Protein AF-A0A6I0DXP8-F1 (afdb_monomer_lite)

Secondary structure (DSSP, 8-state):
-HHHHHHHHHHHHHHHHHHH---PPP-PBPPTT-HHHHHHHHHHHHTTS----TTS-SPBHHHHHHHHHHHHH-HHHHHHS-HHHHHHHHHHHHHTTTTTTS----SEEEEE-SSEEEEEETEEEEEE-SSEEEEEEEEEEEEEEEETTEEEEEEEEEEEEEEEETTTEEEEEEEEEEEEEESSSTTSTTS--SSPP-EE--

Sequence (202 aa):
MQKARKSFLFWTFNIAITLGVHLTAADLPRHTSYYRLYSLIDELASYGLIDVNSAVKPYGSRWMQQQLHAVATHTEKFQVLPQRLRREVEYQLEEFALEGGRLPESKLVLGKNAHNSIALWPPEYNYRDSVFQASIRPILGMHLTMNDRGSIDQRWFGASLHSYIGKYVALYGSLRDISHTGDGLLSRPGYLNNEPGFEYTQ

Foldseek 3Di:
DVVVVVVVVVVVVVVVVVVPDPQFFDFDFDDCVVVLLVVLQVVCVVLVQDDDDPVDDDDGLLVSLVSLVSSVVPPVSLVVDDPVSNVSSVVSNLVSVVSVVHHHDFPAWPDDDRAWTAGVHQGKIWGDDQFKTKIKHWDWDWDWDDDPQKIKIKIKTWMWMWMGGHRRDIDIDIDIAMEIDMDDPQLDPPDDDPDDDHDRDD

Radius of gyration: 23.33 Å; chains: 1; bounding box: 75×59×56 Å

pLDDT: mean 84.94, std 11.95, range [49.62, 97.12]

Structure (mmCIF, N/CA/C/O backbone):
data_AF-A0A6I0DXP8-F1
#
_entry.id   AF-A0A6I0DXP8-F1
#
loop_
_atom_site.group_PDB
_atom_site.id
_atom_site.type_symbol
_atom_site.label_atom_id
_atom_site.label_alt_id
_atom_site.label_comp_id
_atom_site.label_asym_id
_atom_site.label_entity_id
_atom_site.label_seq_id
_atom_site.pdbx_PDB_ins_code
_atom_site.Cartn_x
_atom_site.Cartn_y
_atom_site.Cartn_z
_atom_site.occupancy
_atom_site.B_iso_or_equiv
_atom_site.auth_seq_id
_atom_site.auth_comp_id
_atom_site.auth_asym_id
_atom_site.auth_atom_id
_atom_site.pdbx_PDB_model_num
ATOM 1 N N . MET A 1 1 ? -47.355 -41.772 6.653 1.00 56.69 1 MET A N 1
ATOM 2 C CA . MET A 1 1 ? -46.284 -41.307 7.575 1.00 56.69 1 MET A CA 1
ATOM 3 C C . MET A 1 1 ? -44.914 -41.074 6.916 1.00 56.69 1 MET A C 1
ATOM 5 O O . MET A 1 1 ? -44.158 -40.246 7.405 1.00 56.69 1 MET A O 1
ATOM 9 N N . GLN A 1 2 ? -44.570 -41.725 5.797 1.00 59.28 2 GLN A N 1
ATOM 10 C CA . GLN A 1 2 ? -43.226 -41.635 5.191 1.00 59.28 2 GLN A CA 1
ATOM 11 C C . GLN A 1 2 ? -42.908 -40.285 4.498 1.00 59.28 2 GLN A C 1
ATOM 13 O O . GLN A 1 2 ? -41.756 -39.859 4.482 1.00 59.28 2 GLN A O 1
ATOM 18 N N . LYS A 1 3 ? -43.922 -39.578 3.972 1.00 57.69 3 LYS A N 1
ATOM 19 C CA . LYS A 1 3 ? -43.776 -38.273 3.286 1.00 57.69 3 LYS A CA 1
ATOM 20 C C . LYS A 1 3 ? -43.408 -37.127 4.245 1.00 57.69 3 LYS A C 1
ATOM 22 O O . LYS A 1 3 ? -42.506 -36.351 3.952 1.00 57.69 3 LYS A O 1
ATOM 27 N N . ALA A 1 4 ? -44.043 -37.081 5.419 1.00 62.31 4 ALA A N 1
ATOM 28 C CA . ALA A 1 4 ? -43.777 -36.069 6.447 1.00 62.31 4 ALA A CA 1
ATOM 29 C C . ALA A 1 4 ? -42.349 -36.171 7.011 1.00 62.31 4 ALA A C 1
ATOM 31 O O . ALA A 1 4 ? -41.692 -35.161 7.233 1.00 62.31 4 ALA A O 1
ATOM 32 N N . ARG A 1 5 ? -41.827 -37.397 7.149 1.00 62.28 5 ARG A N 1
ATOM 33 C CA . ARG A 1 5 ? -40.477 -37.663 7.666 1.00 62.28 5 ARG A CA 1
ATOM 34 C C . ARG A 1 5 ? -39.372 -37.230 6.691 1.00 62.28 5 ARG A C 1
ATOM 36 O O . ARG A 1 5 ? -38.354 -36.715 7.135 1.00 62.28 5 ARG A O 1
ATOM 43 N N . LYS A 1 6 ? -39.592 -37.368 5.374 1.00 63.16 6 LYS A N 1
ATOM 44 C CA . LYS A 1 6 ? -38.674 -36.854 4.335 1.00 63.16 6 LYS A CA 1
ATOM 45 C C . LYS A 1 6 ? -38.681 -35.324 4.262 1.00 63.16 6 LYS A C 1
ATOM 47 O O . LYS A 1 6 ? -37.621 -34.726 4.140 1.00 63.16 6 LYS A O 1
ATOM 52 N N . SER A 1 7 ? -39.857 -34.703 4.391 1.00 67.00 7 SER A N 1
ATOM 53 C CA . SER A 1 7 ? -39.983 -33.241 4.446 1.00 67.00 7 SER A CA 1
ATOM 54 C C . SER A 1 7 ? -39.295 -32.667 5.686 1.00 67.00 7 SER A C 1
ATOM 56 O O . SER A 1 7 ? -38.554 -31.699 5.579 1.00 67.00 7 SER A O 1
ATOM 58 N N . PHE A 1 8 ? -39.482 -33.293 6.851 1.00 75.19 8 PHE A N 1
ATOM 59 C CA . PHE A 1 8 ? -38.820 -32.882 8.088 1.00 75.19 8 PHE A CA 1
ATOM 60 C C . PHE A 1 8 ? -37.294 -32.998 7.983 1.00 75.19 8 PHE A C 1
ATOM 62 O O . PHE A 1 8 ? -36.597 -32.049 8.320 1.00 75.19 8 PHE A O 1
ATOM 69 N N . LEU A 1 9 ? -36.781 -34.102 7.420 1.00 72.19 9 LEU A N 1
ATOM 70 C CA . LEU A 1 9 ? -35.342 -34.296 7.214 1.00 72.19 9 LEU A CA 1
ATOM 71 C C . LEU A 1 9 ? -34.737 -33.236 6.273 1.00 72.19 9 LEU A C 1
ATOM 73 O O . LEU A 1 9 ? -33.638 -32.742 6.516 1.00 72.19 9 LEU A O 1
ATOM 77 N N . PHE A 1 10 ? -35.472 -32.860 5.222 1.00 74.38 10 PHE A N 1
ATOM 78 C CA . PHE A 1 10 ? -35.063 -31.821 4.275 1.00 74.38 10 PHE A CA 1
ATOM 79 C C . PHE A 1 10 ? -35.000 -30.437 4.938 1.00 74.38 10 PHE A C 1
ATOM 81 O O . PHE A 1 10 ? -34.035 -29.701 4.734 1.00 74.38 10 PHE A O 1
ATOM 88 N N . TRP A 1 11 ? -35.978 -30.103 5.785 1.00 75.25 11 TRP A N 1
ATOM 89 C CA . TRP A 1 11 ? -35.969 -28.863 6.566 1.00 75.25 11 TRP A CA 1
ATOM 90 C C . TRP A 1 11 ? -34.849 -28.845 7.610 1.00 75.25 11 TRP A C 1
ATOM 92 O O . TRP A 1 11 ? -34.134 -27.851 7.702 1.00 75.25 11 TRP A O 1
ATOM 102 N N . THR A 1 12 ? -34.613 -29.946 8.333 1.00 73.81 12 THR A N 1
ATOM 103 C CA . THR A 1 12 ? -33.503 -30.024 9.299 1.00 73.81 12 THR A CA 1
ATOM 104 C C . THR A 1 12 ? -32.134 -29.923 8.629 1.00 73.81 12 THR A C 1
ATOM 106 O O . THR A 1 12 ? -31.234 -29.300 9.181 1.00 73.81 12 THR A O 1
ATOM 109 N N . PHE A 1 13 ? -31.978 -30.480 7.424 1.00 72.56 13 PHE A N 1
ATOM 110 C CA . PHE A 1 13 ? -30.733 -30.393 6.661 1.00 72.56 13 PHE A CA 1
ATOM 111 C C . PHE A 1 13 ? -30.456 -28.963 6.171 1.00 72.56 13 PHE A C 1
ATOM 113 O O . PHE A 1 13 ? -29.341 -28.472 6.319 1.00 72.56 13 PHE A O 1
ATOM 120 N N . ASN A 1 14 ? -31.476 -28.255 5.671 1.00 68.19 14 ASN A N 1
ATOM 121 C CA . ASN A 1 14 ? -31.332 -26.852 5.265 1.00 68.19 14 ASN A CA 1
ATOM 122 C C . ASN A 1 14 ? -31.041 -25.929 6.460 1.00 68.19 14 ASN A C 1
ATOM 124 O O . ASN A 1 14 ? -30.163 -25.075 6.369 1.00 68.19 14 ASN A O 1
ATOM 128 N N . ILE A 1 15 ? -31.709 -26.145 7.598 1.00 72.38 15 ILE A N 1
ATOM 129 C CA . ILE A 1 15 ? -31.463 -25.389 8.835 1.00 72.38 15 ILE A CA 1
ATOM 130 C C . ILE A 1 15 ? -30.022 -25.613 9.327 1.00 72.38 15 ILE A C 1
ATOM 132 O O . ILE A 1 15 ? -29.329 -24.643 9.637 1.00 72.38 15 ILE A O 1
ATOM 136 N N . ALA A 1 16 ? -29.528 -26.857 9.312 1.00 67.50 16 ALA A N 1
ATOM 137 C CA . ALA A 1 16 ? -28.151 -27.185 9.693 1.00 67.50 16 ALA A CA 1
ATOM 138 C C . ALA A 1 16 ? -27.096 -26.534 8.779 1.00 67.50 16 ALA A C 1
ATOM 140 O O . ALA A 1 16 ? -26.063 -26.083 9.268 1.00 67.50 16 ALA A O 1
ATOM 141 N N . ILE A 1 17 ? -27.370 -26.419 7.474 1.00 64.94 17 ILE A N 1
ATOM 142 C CA . ILE A 1 17 ? -26.489 -25.706 6.537 1.00 64.94 17 ILE A CA 1
ATOM 143 C C . ILE A 1 17 ? -26.493 -24.200 6.829 1.00 64.94 17 ILE A C 1
ATOM 145 O O . ILE A 1 17 ? -25.431 -23.590 6.869 1.00 64.94 17 ILE A O 1
ATOM 149 N N . THR A 1 18 ? -27.650 -23.589 7.100 1.00 61.12 18 THR A N 1
ATOM 150 C CA . THR A 1 18 ? -27.726 -22.141 7.379 1.00 61.12 18 THR A CA 1
ATOM 151 C C . THR A 1 18 ? -27.124 -21.724 8.724 1.00 61.12 18 THR A C 1
ATOM 153 O O . THR A 1 18 ? -26.618 -20.612 8.837 1.00 61.12 18 THR A O 1
ATOM 156 N N . LEU A 1 19 ? -27.135 -22.602 9.734 1.00 59.12 19 LEU A N 1
ATOM 157 C CA . LEU A 1 19 ? -26.568 -22.324 11.062 1.00 59.12 19 LEU A CA 1
ATOM 158 C C . LEU A 1 19 ? -25.043 -22.515 11.138 1.00 59.12 19 LEU A C 1
ATOM 160 O O . LEU A 1 19 ? -24.428 -22.014 12.073 1.00 59.12 19 LEU A O 1
ATOM 164 N N . GLY A 1 20 ? -24.430 -23.221 10.180 1.00 57.34 20 GLY A N 1
ATOM 165 C CA . GLY A 1 20 ? -22.999 -23.552 10.209 1.00 57.34 20 GLY A CA 1
ATOM 166 C C . GLY A 1 20 ? -22.076 -22.591 9.454 1.00 57.34 20 GLY A C 1
ATOM 167 O O . GLY A 1 20 ? -20.861 -22.652 9.636 1.00 57.34 20 GLY A O 1
ATOM 168 N N . VAL A 1 21 ? -22.606 -21.703 8.605 1.00 59.34 21 VAL A N 1
ATOM 169 C CA . VAL A 1 21 ? -21.770 -20.808 7.789 1.00 59.34 21 VAL A CA 1
ATOM 170 C C . VAL A 1 21 ? -21.534 -19.496 8.529 1.00 59.34 21 VAL A C 1
ATOM 172 O O . VAL A 1 21 ? -22.160 -18.471 8.262 1.00 59.34 21 VAL A O 1
ATOM 175 N N . HIS A 1 22 ? -20.579 -19.508 9.455 1.00 53.19 22 HIS A N 1
ATOM 176 C CA . HIS A 1 22 ? -19.918 -18.271 9.850 1.00 53.19 22 HIS A CA 1
ATOM 177 C C . HIS A 1 22 ? -19.067 -17.808 8.664 1.00 53.19 22 HIS A C 1
ATOM 179 O O . HIS A 1 22 ? -17.951 -18.284 8.470 1.00 53.19 22 HIS A O 1
ATOM 185 N N . LEU A 1 23 ? -19.614 -16.910 7.837 1.00 55.09 23 LEU A N 1
ATOM 186 C CA . LEU A 1 23 ? -18.845 -16.222 6.803 1.00 55.09 23 LEU A CA 1
ATOM 187 C C . LEU A 1 23 ? -17.723 -15.447 7.500 1.00 55.09 23 LEU A C 1
ATOM 189 O O . LEU A 1 23 ? -17.960 -14.415 8.134 1.00 55.09 23 LEU A O 1
ATOM 193 N N . THR A 1 24 ? -16.509 -15.986 7.430 1.00 59.94 24 THR A N 1
ATOM 194 C CA . THR A 1 24 ? -15.312 -15.289 7.883 1.00 59.94 24 THR A CA 1
ATOM 195 C C . THR A 1 24 ? -15.099 -14.065 7.002 1.00 59.94 24 THR A C 1
ATOM 197 O O . THR A 1 24 ? -15.523 -14.016 5.845 1.00 59.94 24 THR A O 1
ATOM 200 N N . ALA A 1 25 ? -14.507 -13.022 7.576 1.00 64.38 25 ALA A N 1
ATOM 201 C CA . ALA A 1 25 ? -14.313 -11.782 6.850 1.00 64.38 25 ALA A CA 1
ATOM 202 C C . ALA A 1 25 ? -13.395 -12.025 5.640 1.00 64.38 25 ALA A C 1
ATOM 204 O O . ALA A 1 25 ? -12.268 -12.487 5.815 1.00 64.38 25 ALA A O 1
ATOM 205 N N . ALA A 1 26 ? -13.856 -11.712 4.427 1.00 72.50 26 ALA A N 1
ATOM 206 C CA . ALA A 1 26 ? -13.057 -11.912 3.220 1.00 72.50 26 ALA A CA 1
ATOM 207 C C . ALA A 1 26 ? -11.897 -10.916 3.202 1.00 72.50 26 ALA A C 1
ATOM 209 O O . ALA A 1 26 ? -12.136 -9.707 3.239 1.00 72.50 26 ALA A O 1
ATOM 210 N N . ASP A 1 27 ? -10.663 -11.412 3.178 1.00 84.88 27 ASP A N 1
ATOM 211 C CA . ASP A 1 27 ? -9.451 -10.596 3.089 1.00 84.88 27 ASP A CA 1
ATOM 212 C C . ASP A 1 27 ? -8.834 -10.702 1.688 1.00 84.88 27 ASP A C 1
ATOM 214 O O . ASP A 1 27 ? -8.935 -11.737 1.029 1.00 84.88 27 ASP A O 1
ATOM 218 N N . LEU A 1 28 ? -8.203 -9.621 1.228 1.00 88.12 28 LEU A N 1
ATOM 219 C CA . LEU A 1 28 ? -7.523 -9.596 -0.064 1.00 88.12 28 LEU A CA 1
ATOM 220 C C . LEU A 1 28 ? -6.091 -10.090 0.115 1.00 88.12 28 LEU A C 1
ATOM 222 O O . LEU A 1 28 ? -5.332 -9.437 0.839 1.00 88.12 28 LEU A O 1
ATOM 226 N N . PRO A 1 29 ? -5.676 -11.183 -0.545 1.00 89.44 29 PRO A N 1
ATOM 227 C CA . PRO A 1 29 ? -4.274 -11.566 -0.552 1.00 89.44 29 PRO A CA 1
ATOM 228 C C . PRO A 1 29 ? -3.458 -10.512 -1.311 1.00 89.44 29 PRO A C 1
ATOM 230 O O . PRO A 1 29 ? -3.828 -10.121 -2.420 1.00 89.44 29 PRO A O 1
ATOM 233 N N . ARG A 1 30 ? -2.325 -10.062 -0.756 1.00 87.69 30 ARG A N 1
ATOM 234 C CA . ARG A 1 30 ? -1.366 -9.261 -1.541 1.00 87.69 30 ARG A CA 1
ATOM 235 C C . ARG A 1 30 ? -0.391 -10.177 -2.248 1.00 87.69 30 ARG A C 1
ATOM 237 O O . ARG A 1 30 ? 0.243 -11.022 -1.624 1.00 87.69 30 ARG A O 1
ATOM 244 N N . HIS A 1 31 ? -0.239 -9.982 -3.550 1.00 83.94 31 HIS A N 1
ATOM 245 C CA . HIS A 1 31 ? 0.653 -10.796 -4.363 1.00 83.94 31 HIS A CA 1
ATOM 246 C C . HIS A 1 31 ? 2.101 -10.775 -3.831 1.00 83.94 31 HIS A C 1
ATOM 248 O O . HIS A 1 31 ? 2.588 -9.751 -3.356 1.00 83.94 31 HIS A O 1
ATOM 254 N N . THR A 1 32 ? 2.819 -11.894 -3.919 1.00 80.75 32 THR A N 1
ATOM 255 C CA . THR A 1 32 ? 4.187 -12.032 -3.378 1.00 80.75 32 THR A CA 1
ATOM 256 C C . THR A 1 32 ? 5.231 -11.192 -4.117 1.00 80.75 32 THR A C 1
ATOM 258 O O . THR A 1 32 ? 6.314 -10.956 -3.590 1.00 80.75 32 THR A O 1
ATOM 261 N N . SER A 1 33 ? 4.894 -10.661 -5.298 1.00 79.88 33 SER A N 1
ATOM 262 C CA . SER A 1 33 ? 5.742 -9.708 -6.031 1.00 79.88 33 SER A CA 1
ATOM 263 C C . SER A 1 33 ? 5.964 -8.388 -5.293 1.00 79.88 33 SER A C 1
ATOM 265 O O . SER A 1 33 ? 6.876 -7.647 -5.651 1.00 79.88 33 SER A O 1
ATOM 267 N N . TYR A 1 34 ? 5.160 -8.072 -4.273 1.00 82.56 34 TYR A N 1
ATOM 268 C CA . TYR A 1 34 ? 5.381 -6.925 -3.390 1.00 82.56 34 TYR A CA 1
ATOM 269 C C . TYR A 1 34 ? 6.511 -7.222 -2.392 1.00 82.56 34 TYR A C 1
ATOM 271 O O . TYR A 1 34 ? 6.323 -7.165 -1.179 1.00 82.56 34 TYR A O 1
ATOM 279 N N . TYR A 1 35 ? 7.698 -7.554 -2.909 1.00 86.88 35 TYR A N 1
ATOM 280 C CA . TYR A 1 35 ? 8.838 -8.043 -2.130 1.00 86.88 35 TYR A CA 1
ATOM 281 C C . TYR A 1 35 ? 9.170 -7.123 -0.953 1.00 86.88 35 TYR A C 1
ATOM 283 O O . TYR A 1 35 ? 9.387 -7.608 0.145 1.00 86.88 35 TYR A O 1
ATOM 291 N N . ARG A 1 36 ? 9.110 -5.800 -1.147 1.00 89.56 36 ARG A N 1
ATOM 292 C CA . ARG A 1 36 ? 9.417 -4.801 -0.114 1.00 89.56 36 ARG A CA 1
ATOM 293 C C . ARG A 1 36 ? 8.505 -4.909 1.112 1.00 89.56 36 ARG A C 1
ATOM 295 O O . ARG A 1 36 ? 8.986 -4.784 2.232 1.00 89.56 36 ARG A O 1
ATOM 302 N N . LEU A 1 37 ? 7.218 -5.190 0.906 1.00 93.06 37 LEU A N 1
ATOM 303 C CA . LEU A 1 37 ? 6.255 -5.395 1.990 1.00 93.06 37 LEU A CA 1
ATOM 304 C C . LEU A 1 37 ? 6.534 -6.704 2.739 1.00 93.06 37 LEU A C 1
ATOM 306 O O . LEU A 1 37 ? 6.538 -6.724 3.966 1.00 93.06 37 LEU A O 1
ATOM 310 N N . TYR A 1 38 ? 6.805 -7.790 2.014 1.00 93.00 38 TYR A N 1
ATOM 311 C CA . TYR A 1 38 ? 7.142 -9.071 2.638 1.00 93.00 38 TYR A CA 1
ATOM 312 C C . TYR A 1 38 ? 8.478 -9.008 3.388 1.00 93.00 38 TYR A C 1
ATOM 314 O O . TYR A 1 38 ? 8.558 -9.496 4.510 1.00 93.00 38 TYR A O 1
ATOM 322 N N . SER A 1 39 ? 9.488 -8.342 2.824 1.00 93.12 39 SER A N 1
ATOM 323 C CA . SER A 1 39 ? 10.762 -8.074 3.493 1.00 93.12 39 SER A CA 1
ATOM 324 C C . SER A 1 39 ? 10.570 -7.239 4.756 1.00 93.12 39 SER A C 1
ATOM 326 O O . SER A 1 39 ? 11.139 -7.589 5.781 1.00 93.12 39 SER A O 1
ATOM 328 N N . LEU A 1 40 ? 9.724 -6.198 4.732 1.00 95.38 40 LEU A N 1
ATOM 329 C CA . LEU A 1 40 ? 9.383 -5.434 5.938 1.00 95.38 40 LEU A CA 1
ATOM 330 C C . LEU A 1 40 ? 8.821 -6.347 7.036 1.00 95.38 40 LEU A C 1
ATOM 332 O O . LEU A 1 40 ? 9.250 -6.255 8.183 1.00 95.38 40 LEU A O 1
ATOM 336 N N . ILE A 1 41 ? 7.863 -7.212 6.698 1.00 94.56 41 ILE A N 1
ATOM 337 C CA . ILE A 1 41 ? 7.248 -8.131 7.665 1.00 94.56 41 ILE A CA 1
ATOM 338 C C . ILE A 1 41 ? 8.290 -9.101 8.231 1.00 94.56 41 ILE A C 1
ATOM 340 O O . ILE A 1 41 ? 8.356 -9.272 9.446 1.00 94.56 41 ILE A O 1
ATOM 344 N N . ASP A 1 42 ? 9.126 -9.690 7.375 1.00 92.94 42 ASP A N 1
ATOM 345 C CA . ASP A 1 42 ? 10.172 -10.632 7.785 1.00 92.94 42 ASP A CA 1
ATOM 346 C C . ASP A 1 42 ? 11.245 -9.934 8.663 1.00 92.94 42 ASP A C 1
ATOM 348 O O . ASP A 1 42 ? 11.724 -10.495 9.655 1.00 92.94 42 ASP A O 1
ATOM 352 N N . GLU A 1 43 ? 11.581 -8.673 8.370 1.00 94.50 43 GLU A N 1
ATOM 353 C CA . GLU A 1 43 ? 12.466 -7.847 9.201 1.00 94.50 43 GLU A CA 1
ATOM 354 C C . GLU A 1 43 ? 11.837 -7.544 10.568 1.00 94.50 43 GLU A C 1
ATOM 356 O O . GLU A 1 43 ? 12.485 -7.723 11.598 1.00 94.50 43 GLU A O 1
ATOM 361 N N . LEU A 1 44 ? 10.566 -7.134 10.613 1.00 94.94 44 LEU A N 1
ATOM 362 C CA . LEU A 1 44 ? 9.845 -6.886 11.867 1.00 94.94 44 LEU A CA 1
ATOM 363 C C . LEU A 1 44 ? 9.690 -8.159 12.711 1.00 94.94 44 LEU A C 1
ATOM 365 O O . LEU A 1 44 ? 9.782 -8.093 13.940 1.00 94.94 44 LEU A O 1
ATOM 369 N N . ALA A 1 45 ? 9.515 -9.315 12.069 1.00 93.69 45 ALA A N 1
ATOM 370 C CA . ALA A 1 45 ? 9.516 -10.610 12.740 1.00 93.69 45 ALA A CA 1
ATOM 371 C C . ALA A 1 45 ? 10.889 -10.941 13.341 1.00 93.69 45 ALA A C 1
ATOM 373 O O . ALA A 1 45 ? 10.970 -11.407 14.476 1.00 93.69 45 ALA A O 1
ATOM 374 N N . SER A 1 46 ? 11.978 -10.599 12.645 1.00 92.62 46 SER A N 1
ATOM 375 C CA . SER A 1 46 ? 13.348 -10.744 13.166 1.00 92.62 46 SER A CA 1
ATOM 376 C C . SER A 1 46 ? 13.605 -9.879 14.409 1.00 92.62 46 SER A C 1
ATOM 378 O O . SER A 1 46 ? 14.361 -10.277 15.292 1.00 92.62 46 SER A O 1
ATOM 380 N N . TYR A 1 47 ? 12.939 -8.724 14.525 1.00 90.94 47 TYR A N 1
ATOM 381 C CA . TYR A 1 47 ? 12.938 -7.893 15.740 1.00 90.94 47 TYR A CA 1
ATOM 382 C C . TYR A 1 47 ? 11.992 -8.402 16.847 1.00 90.94 47 TYR A C 1
ATOM 384 O O . TYR A 1 47 ? 11.908 -7.787 17.912 1.00 90.94 47 TYR A O 1
ATOM 392 N N . GLY A 1 48 ? 11.261 -9.499 16.619 1.00 90.69 48 GLY A N 1
ATOM 393 C CA . GLY A 1 48 ? 10.278 -10.041 17.560 1.00 90.69 48 GLY A CA 1
ATOM 394 C C . GLY A 1 48 ? 9.059 -9.135 17.756 1.00 90.69 48 GLY A C 1
ATOM 395 O O . GLY A 1 48 ? 8.463 -9.129 18.834 1.00 90.69 48 GLY A O 1
ATOM 396 N N . LEU A 1 49 ? 8.726 -8.315 16.752 1.00 92.19 49 LEU A N 1
ATOM 397 C CA . LEU A 1 49 ? 7.581 -7.398 16.787 1.00 92.19 49 LEU A CA 1
ATOM 398 C C . LEU A 1 49 ? 6.326 -7.976 16.138 1.00 92.19 49 LEU A C 1
ATOM 400 O O . LEU A 1 49 ? 5.225 -7.534 16.455 1.00 92.19 49 LEU A O 1
ATOM 404 N N . ILE A 1 50 ? 6.496 -8.943 15.242 1.00 92.00 50 ILE A N 1
ATOM 405 C CA . ILE A 1 50 ? 5.414 -9.650 14.564 1.00 92.00 50 ILE A CA 1
ATOM 406 C C . ILE A 1 50 ? 5.723 -11.143 14.643 1.00 92.00 50 ILE A C 1
ATOM 408 O O . ILE A 1 50 ? 6.853 -11.552 14.391 1.00 92.00 50 ILE A O 1
ATOM 412 N N . ASP A 1 51 ? 4.721 -11.951 14.972 1.00 89.75 51 ASP A N 1
ATOM 413 C CA . ASP A 1 51 ? 4.800 -13.405 14.844 1.00 89.75 51 ASP A CA 1
ATOM 414 C C . ASP A 1 51 ? 4.130 -13.832 13.533 1.00 89.75 51 ASP A C 1
ATOM 416 O O . ASP A 1 51 ? 2.963 -13.511 13.286 1.00 89.75 51 ASP A O 1
ATOM 420 N N . VAL A 1 52 ? 4.885 -14.500 12.658 1.00 88.69 52 VAL A N 1
ATOM 421 C CA . VAL A 1 52 ? 4.431 -14.858 11.309 1.00 88.69 52 VAL A CA 1
ATOM 422 C C . VAL A 1 52 ? 4.786 -16.292 10.962 1.00 88.69 52 VAL A C 1
ATOM 424 O O . VAL A 1 52 ? 5.913 -16.746 11.152 1.00 88.69 52 VAL A O 1
ATOM 427 N N . ASN A 1 53 ? 3.835 -16.994 10.347 1.00 86.44 53 ASN A N 1
ATOM 428 C CA . ASN A 1 53 ? 4.120 -18.260 9.689 1.00 86.44 53 ASN A CA 1
ATOM 429 C C . ASN A 1 53 ? 4.641 -17.993 8.270 1.00 86.44 53 ASN A C 1
ATOM 431 O O . ASN A 1 53 ? 3.865 -17.851 7.325 1.00 86.44 53 ASN A O 1
ATOM 435 N N . SER A 1 54 ? 5.964 -17.954 8.119 1.00 81.38 54 SER A N 1
ATOM 436 C CA . SER A 1 54 ? 6.626 -17.681 6.837 1.00 81.38 54 SER A CA 1
ATOM 437 C C . SER A 1 54 ? 6.421 -18.764 5.771 1.00 81.38 54 SER A C 1
ATOM 439 O O . SER A 1 54 ? 6.667 -18.495 4.592 1.00 81.38 54 SER A O 1
ATOM 441 N N . ALA A 1 55 ? 5.937 -19.956 6.146 1.00 84.44 55 ALA A N 1
ATOM 442 C CA . ALA A 1 55 ? 5.673 -21.055 5.219 1.00 84.44 55 ALA A CA 1
ATOM 443 C C . ALA A 1 55 ? 4.377 -20.871 4.408 1.00 84.44 55 ALA A C 1
ATOM 445 O O . ALA A 1 55 ? 4.199 -21.542 3.392 1.00 84.44 55 ALA A O 1
ATOM 446 N N . VAL A 1 56 ? 3.474 -19.974 4.828 1.00 82.81 56 VAL A N 1
ATOM 447 C CA . VAL A 1 56 ? 2.170 -19.767 4.180 1.00 82.81 56 VAL A CA 1
ATOM 448 C C . VAL A 1 56 ? 2.053 -18.327 3.681 1.00 82.81 56 VAL A C 1
ATOM 450 O O . VAL A 1 56 ? 1.775 -17.409 4.445 1.00 82.81 56 VAL A O 1
ATOM 453 N N . LYS A 1 57 ? 2.250 -18.135 2.373 1.00 87.81 57 LYS A N 1
ATOM 454 C CA . LYS A 1 57 ? 2.096 -16.860 1.648 1.00 87.81 57 LYS A CA 1
ATOM 455 C C . LYS A 1 57 ? 1.156 -17.089 0.449 1.00 87.81 57 LYS A C 1
ATOM 457 O O . LYS A 1 57 ? 1.137 -18.206 -0.072 1.00 87.81 57 LYS A O 1
ATOM 462 N N . PRO A 1 58 ? 0.407 -16.081 -0.040 1.00 91.25 58 PRO A N 1
ATOM 463 C CA . PRO A 1 58 ? 0.399 -14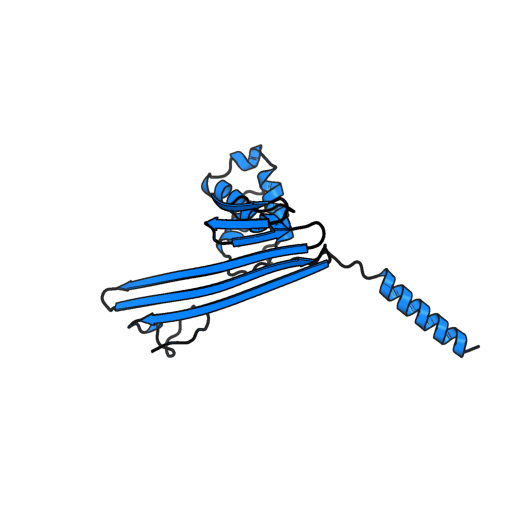.668 0.355 1.00 91.25 58 PRO A CA 1
ATOM 464 C C . PRO A 1 58 ? -0.365 -14.364 1.652 1.00 91.25 58 PRO A C 1
ATOM 466 O O . PRO A 1 58 ? -1.296 -15.078 2.017 1.00 91.25 58 PRO A O 1
ATOM 469 N N . TYR A 1 59 ? -0.009 -13.258 2.311 1.00 91.12 59 TYR A N 1
ATOM 470 C CA . TYR A 1 59 ? -0.730 -12.755 3.484 1.00 91.12 59 TYR A CA 1
ATOM 471 C C . TYR A 1 59 ? -1.926 -11.874 3.089 1.00 91.12 59 TYR A C 1
ATOM 473 O O . TYR A 1 59 ? -1.920 -11.206 2.048 1.00 91.12 59 TYR A O 1
ATOM 481 N N . GLY A 1 60 ? -2.948 -11.855 3.948 1.00 91.25 60 GLY A N 1
ATOM 482 C CA . GLY A 1 60 ? -4.129 -11.005 3.798 1.00 91.25 60 GLY A CA 1
ATOM 483 C C . GLY A 1 60 ? -3.856 -9.541 4.158 1.00 91.25 60 GLY A C 1
ATOM 484 O O . GLY A 1 60 ? -3.118 -9.248 5.100 1.00 91.25 60 GLY A O 1
ATOM 485 N N . SER A 1 61 ? -4.428 -8.613 3.390 1.00 91.88 61 SER A N 1
ATOM 486 C CA . SER A 1 61 ? -4.200 -7.165 3.517 1.00 91.88 61 SER A CA 1
ATOM 487 C C . SER A 1 61 ? -4.628 -6.621 4.874 1.00 91.88 61 SER A C 1
ATOM 489 O O . SER A 1 61 ? -3.871 -5.881 5.497 1.00 91.88 61 SER A O 1
ATOM 491 N N . ARG A 1 62 ? -5.805 -7.021 5.372 1.00 91.94 62 ARG A N 1
ATOM 492 C CA . ARG A 1 62 ? -6.263 -6.606 6.704 1.00 91.94 62 ARG A CA 1
ATOM 493 C C . ARG A 1 62 ? -5.395 -7.199 7.797 1.00 91.94 62 ARG A C 1
ATOM 495 O O . ARG A 1 62 ? -5.083 -6.500 8.753 1.00 91.94 62 ARG A O 1
ATOM 502 N N . TRP A 1 63 ? -4.984 -8.458 7.658 1.00 92.38 63 TRP A N 1
ATOM 503 C CA . TRP A 1 63 ? -4.058 -9.052 8.619 1.00 92.38 63 TRP A CA 1
ATOM 504 C C . TRP A 1 63 ? -2.736 -8.268 8.669 1.00 92.38 63 TRP A C 1
ATOM 506 O O . TRP A 1 63 ? -2.295 -7.894 9.752 1.00 92.38 63 TRP A O 1
ATOM 516 N N . MET A 1 64 ? -2.147 -7.928 7.515 1.00 94.06 64 MET A N 1
ATOM 517 C CA . MET A 1 64 ? -0.920 -7.121 7.464 1.00 94.06 64 MET A CA 1
ATOM 518 C C . MET A 1 64 ? -1.125 -5.736 8.077 1.00 94.06 64 MET A C 1
ATOM 520 O O . MET A 1 64 ? -0.307 -5.301 8.884 1.00 94.06 64 MET A O 1
ATOM 524 N N . GLN A 1 65 ? -2.237 -5.072 7.758 1.00 95.06 65 GLN A N 1
ATOM 525 C CA . GLN A 1 65 ? -2.601 -3.786 8.348 1.00 95.06 65 GLN A CA 1
ATOM 526 C C . GLN A 1 65 ? -2.665 -3.868 9.878 1.00 95.06 65 GLN A C 1
ATOM 528 O O . GLN A 1 65 ? -2.098 -3.015 10.560 1.00 95.06 65 GLN A O 1
ATOM 533 N N . GLN A 1 66 ? -3.301 -4.909 10.419 1.00 94.56 66 GLN A N 1
ATOM 534 C CA . GLN A 1 66 ? -3.426 -5.120 11.860 1.00 94.56 66 GLN A CA 1
ATOM 535 C C . GLN A 1 66 ? -2.066 -5.335 12.523 1.00 94.56 66 GLN A C 1
ATOM 537 O O . GLN A 1 66 ? -1.799 -4.727 13.559 1.00 94.56 66 GLN A O 1
ATOM 542 N N . GLN A 1 67 ? -1.193 -6.149 11.921 1.00 94.81 67 GLN A N 1
ATOM 543 C CA . GLN A 1 67 ? 0.158 -6.372 12.440 1.00 94.81 67 GLN A CA 1
ATOM 544 C C . GLN A 1 67 ? 0.977 -5.077 12.438 1.00 94.81 67 GLN A C 1
ATOM 546 O O . GLN A 1 67 ? 1.544 -4.700 13.461 1.00 94.81 67 GLN A O 1
ATOM 551 N N . LEU A 1 68 ? 0.989 -4.343 11.323 1.00 95.88 68 LEU A N 1
ATOM 552 C CA . LEU A 1 68 ? 1.718 -3.077 11.214 1.00 95.88 68 LEU A CA 1
ATOM 553 C C . LEU A 1 68 ? 1.184 -2.022 12.190 1.00 95.88 68 LEU A C 1
ATOM 555 O O . LEU A 1 68 ? 1.963 -1.299 12.811 1.00 95.88 68 LEU A O 1
ATOM 559 N N . HIS A 1 69 ? -0.136 -1.963 12.376 1.00 95.69 69 HIS A N 1
ATOM 560 C CA . HIS A 1 69 ? -0.759 -1.052 13.329 1.00 95.69 69 HIS A CA 1
ATOM 561 C C . HIS A 1 69 ? -0.391 -1.423 14.770 1.00 95.69 69 HIS A C 1
ATOM 563 O O . HIS A 1 69 ? -0.063 -0.545 15.571 1.00 95.69 69 HIS A O 1
ATOM 569 N N . ALA A 1 70 ? -0.398 -2.718 15.104 1.00 94.69 70 ALA A N 1
ATOM 570 C CA . ALA A 1 70 ? 0.034 -3.199 16.411 1.00 94.69 70 ALA A CA 1
ATOM 571 C C . ALA A 1 70 ? 1.489 -2.798 16.689 1.00 94.69 70 ALA A C 1
ATOM 573 O O . ALA A 1 70 ? 1.770 -2.261 17.760 1.00 94.69 70 ALA A O 1
ATOM 574 N N . VAL A 1 71 ? 2.390 -2.962 15.715 1.00 94.69 71 VAL A N 1
ATOM 575 C CA . VAL A 1 71 ? 3.789 -2.523 15.823 1.00 94.69 71 VAL A CA 1
ATOM 576 C C . VAL A 1 71 ? 3.897 -1.017 16.057 1.00 94.69 71 VAL A C 1
ATOM 578 O O . VAL A 1 71 ? 4.582 -0.600 16.989 1.00 94.69 71 VAL A O 1
ATOM 581 N N . ALA A 1 72 ? 3.201 -0.200 15.263 1.00 93.81 72 ALA A N 1
ATOM 582 C CA . ALA A 1 72 ? 3.240 1.257 15.395 1.00 93.81 72 ALA A CA 1
ATOM 583 C C . ALA A 1 72 ? 2.677 1.756 16.740 1.00 93.81 72 ALA A C 1
ATOM 585 O O . ALA A 1 72 ? 3.128 2.776 17.258 1.00 93.81 72 ALA A O 1
ATOM 586 N N . THR A 1 73 ? 1.731 1.021 17.334 1.00 93.06 73 THR A N 1
ATOM 587 C CA . THR A 1 73 ? 1.142 1.349 18.645 1.00 93.06 73 THR A CA 1
ATOM 588 C C . THR A 1 73 ? 2.091 1.025 19.811 1.00 93.06 73 THR A C 1
ATOM 590 O O . THR A 1 73 ? 1.992 1.630 20.877 1.00 93.06 73 THR A O 1
ATOM 593 N N . HIS A 1 74 ? 3.044 0.102 19.631 1.00 90.12 74 HIS A N 1
ATOM 594 C CA . HIS A 1 74 ? 4.062 -0.221 20.638 1.00 90.12 74 HIS A CA 1
ATOM 595 C C . HIS A 1 74 ? 5.189 0.824 20.642 1.00 90.12 74 HIS A C 1
ATOM 597 O O . HIS A 1 74 ? 6.311 0.553 20.213 1.00 90.12 74 HIS A O 1
ATOM 603 N N . THR A 1 75 ? 4.890 2.019 21.157 1.00 79.94 75 THR A N 1
ATOM 604 C CA . THR A 1 75 ? 5.740 3.218 21.087 1.00 79.94 75 THR A CA 1
ATOM 605 C C . THR A 1 75 ? 7.198 2.980 21.487 1.00 79.94 75 THR A C 1
ATOM 607 O O . THR A 1 75 ? 8.099 3.408 20.769 1.00 79.94 75 THR A O 1
ATOM 610 N N . GLU A 1 76 ? 7.455 2.269 22.588 1.00 87.12 76 GLU A N 1
ATOM 611 C CA . GLU A 1 76 ? 8.820 2.035 23.083 1.00 87.12 76 GLU A CA 1
ATOM 612 C C . GLU A 1 76 ? 9.665 1.231 22.092 1.00 87.12 76 GLU A C 1
ATOM 614 O O . GLU A 1 76 ? 10.748 1.658 21.694 1.00 87.12 76 GLU A O 1
ATOM 619 N N . LYS A 1 77 ? 9.152 0.084 21.633 1.00 84.00 77 LYS A N 1
ATOM 620 C CA . LYS A 1 77 ? 9.879 -0.762 20.682 1.00 84.00 77 LYS A CA 1
ATOM 621 C C . LYS A 1 77 ? 9.919 -0.145 19.287 1.00 84.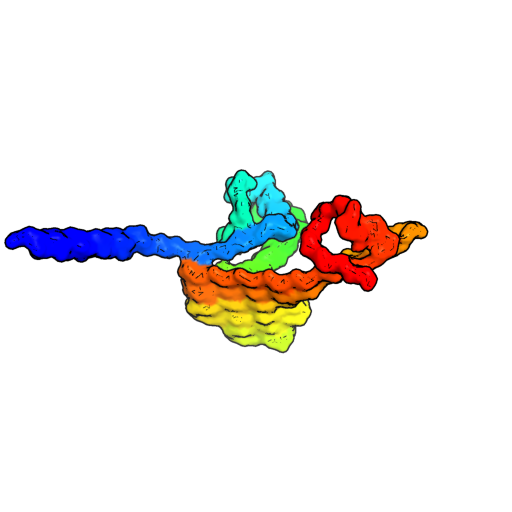00 77 LYS A C 1
ATOM 623 O O . LYS A 1 77 ? 10.924 -0.279 18.594 1.00 84.00 77 LYS A O 1
ATOM 628 N N . PHE A 1 78 ? 8.860 0.559 18.887 1.00 90.38 78 PHE A N 1
ATOM 629 C CA . PHE A 1 78 ? 8.795 1.230 17.596 1.00 90.38 78 PHE A CA 1
ATOM 630 C C . PHE A 1 78 ? 9.853 2.330 17.481 1.00 90.38 78 PHE A C 1
ATOM 632 O O . PHE A 1 78 ? 10.537 2.407 16.466 1.00 90.38 78 PHE A O 1
ATOM 639 N N . GLN A 1 79 ? 10.057 3.141 18.525 1.00 89.12 79 GLN A N 1
ATOM 640 C CA . GLN A 1 79 ? 11.053 4.221 18.515 1.00 89.12 79 GLN A CA 1
ATOM 641 C C . GLN A 1 79 ? 12.500 3.725 18.390 1.00 89.12 79 GLN A C 1
ATOM 643 O O . GLN A 1 79 ? 13.326 4.424 17.801 1.00 89.12 79 GLN A O 1
ATOM 648 N N . VAL A 1 80 ? 12.792 2.521 18.894 1.00 90.62 80 VAL A N 1
ATOM 649 C CA . VAL A 1 80 ? 14.116 1.881 18.799 1.00 90.62 80 VAL A CA 1
ATOM 650 C C . VAL A 1 80 ? 14.408 1.372 17.381 1.00 90.62 80 VAL A C 1
ATOM 652 O O . VAL A 1 80 ? 15.570 1.177 17.021 1.00 90.62 80 VAL A O 1
ATOM 655 N N . LEU A 1 81 ? 13.384 1.196 16.536 1.00 93.44 81 LEU A N 1
ATOM 656 C CA . LEU A 1 81 ? 13.584 0.733 15.168 1.00 93.44 81 LEU A CA 1
ATOM 657 C C . LEU A 1 81 ? 14.386 1.739 14.325 1.00 93.44 81 LEU A C 1
ATOM 659 O O . LEU A 1 81 ? 14.193 2.963 14.436 1.00 93.44 81 LEU A O 1
ATOM 663 N N . PRO A 1 82 ? 15.219 1.238 13.390 1.00 95.19 82 PRO A N 1
ATOM 664 C CA . PRO A 1 82 ? 15.893 2.079 12.414 1.00 95.19 82 PRO A CA 1
ATOM 665 C C . PRO A 1 82 ? 14.903 3.006 11.708 1.00 95.19 82 PRO A C 1
ATOM 667 O O . PRO A 1 82 ? 13.807 2.594 11.328 1.00 95.19 82 PRO A O 1
ATOM 670 N N . GLN A 1 83 ? 15.305 4.256 11.468 1.00 94.31 83 GLN A N 1
ATOM 671 C CA . GLN A 1 83 ? 14.432 5.255 10.842 1.00 94.31 83 GLN A CA 1
ATOM 672 C C . GLN A 1 83 ? 13.871 4.787 9.488 1.00 94.31 83 GLN A C 1
ATOM 674 O O . GLN A 1 83 ? 12.720 5.081 9.174 1.00 94.31 83 GLN A O 1
ATOM 679 N N . ARG A 1 84 ? 14.658 4.027 8.709 1.00 95.12 84 ARG A N 1
ATOM 680 C CA . ARG A 1 84 ? 14.201 3.378 7.469 1.00 95.12 84 ARG A CA 1
ATOM 681 C C . ARG A 1 84 ? 12.954 2.529 7.714 1.00 95.12 84 ARG A C 1
ATOM 683 O O . ARG A 1 84 ? 11.974 2.682 6.999 1.00 95.12 84 ARG A O 1
ATOM 690 N N . LEU A 1 85 ? 13.009 1.652 8.715 1.00 95.69 85 LEU A N 1
ATOM 691 C CA . LEU A 1 85 ? 11.959 0.680 8.993 1.00 95.69 85 LEU A CA 1
ATOM 692 C C . LEU A 1 85 ? 10.694 1.372 9.498 1.00 95.69 85 LEU A C 1
ATOM 694 O O . LEU A 1 85 ? 9.608 1.062 9.029 1.00 95.69 85 LEU A O 1
ATOM 698 N N . ARG A 1 86 ? 10.839 2.377 10.372 1.00 95.50 86 ARG A N 1
ATOM 699 C CA . ARG A 1 86 ? 9.707 3.199 10.827 1.00 95.50 86 ARG A CA 1
ATOM 700 C C . ARG A 1 86 ? 8.982 3.884 9.673 1.00 95.50 86 ARG A C 1
ATOM 702 O O . ARG A 1 86 ? 7.770 3.750 9.561 1.00 95.50 86 ARG A O 1
ATOM 709 N N . ARG A 1 87 ? 9.729 4.542 8.779 1.00 95.06 87 ARG A N 1
ATOM 710 C CA . ARG A 1 87 ? 9.158 5.184 7.583 1.00 95.06 87 ARG A CA 1
ATOM 711 C C . ARG A 1 87 ? 8.469 4.179 6.666 1.00 95.06 87 ARG A C 1
ATOM 713 O O . ARG A 1 87 ? 7.477 4.519 6.035 1.00 95.06 87 ARG A O 1
ATOM 720 N N . GLU A 1 88 ? 9.000 2.962 6.572 1.00 95.75 88 GLU A N 1
ATOM 721 C CA . GLU A 1 88 ? 8.380 1.899 5.786 1.00 95.75 88 GLU A CA 1
ATOM 722 C C . GLU A 1 88 ? 7.059 1.437 6.413 1.00 95.75 88 GLU A C 1
ATOM 724 O O . GLU A 1 88 ? 6.069 1.322 5.701 1.00 95.75 88 GLU A O 1
ATOM 729 N N . VAL A 1 89 ? 7.008 1.241 7.737 1.00 96.19 89 VAL A N 1
ATOM 730 C CA . VAL A 1 89 ? 5.762 0.920 8.458 1.00 96.19 89 VAL A CA 1
ATOM 731 C C . VAL A 1 89 ? 4.723 2.019 8.260 1.00 96.19 89 VAL A C 1
ATOM 733 O O . VAL A 1 89 ? 3.586 1.721 7.908 1.00 96.19 89 VAL A O 1
ATOM 736 N N . GLU A 1 90 ? 5.113 3.281 8.438 1.00 94.50 90 GLU A N 1
ATOM 737 C CA . GLU A 1 90 ? 4.238 4.440 8.220 1.00 94.50 90 GLU A CA 1
ATOM 738 C C . GLU A 1 90 ? 3.708 4.472 6.781 1.00 94.50 90 GLU A C 1
ATOM 740 O O . GLU A 1 90 ? 2.506 4.597 6.566 1.00 94.50 90 GLU A O 1
ATOM 745 N N . TYR A 1 91 ? 4.586 4.277 5.793 1.00 94.00 91 TYR A N 1
ATOM 746 C CA . TYR A 1 91 ? 4.200 4.223 4.386 1.00 94.00 91 TYR A CA 1
ATOM 747 C C . TYR A 1 91 ? 3.201 3.092 4.098 1.00 94.00 91 TYR A C 1
ATOM 749 O O . TYR A 1 91 ? 2.184 3.325 3.448 1.00 94.00 91 TYR A O 1
ATOM 757 N N . GLN A 1 92 ? 3.446 1.884 4.613 1.00 95.00 92 GLN A N 1
ATOM 758 C CA . GLN A 1 92 ? 2.534 0.754 4.419 1.00 95.00 92 GLN A CA 1
ATOM 759 C C . GLN A 1 92 ? 1.203 0.946 5.167 1.00 95.00 92 GLN A C 1
ATOM 761 O O . GLN A 1 92 ? 0.162 0.507 4.691 1.00 95.00 92 GLN A O 1
ATOM 766 N N . LEU A 1 93 ? 1.188 1.635 6.311 1.00 95.31 93 LEU A N 1
ATOM 767 C CA . LEU A 1 93 ? -0.057 1.970 7.010 1.00 95.31 93 LEU A CA 1
ATOM 768 C C . LEU A 1 93 ? -0.923 2.972 6.243 1.00 95.31 93 LEU A C 1
ATOM 770 O O . LEU A 1 93 ? -2.146 2.930 6.391 1.00 95.31 93 LEU A O 1
ATOM 774 N N . GLU A 1 94 ? -0.321 3.861 5.451 1.00 93.75 94 GLU A N 1
ATOM 775 C CA . GLU A 1 94 ? -1.058 4.699 4.498 1.00 93.75 94 GLU A CA 1
ATOM 776 C C . GLU A 1 94 ? -1.572 3.882 3.308 1.00 93.75 94 GLU A C 1
ATOM 778 O O . GLU A 1 94 ? -2.735 4.012 2.937 1.00 93.75 94 GLU A O 1
ATOM 783 N N . GLU A 1 95 ? -0.756 2.972 2.770 1.00 91.94 95 GLU A N 1
ATOM 784 C CA . GLU A 1 95 ? -1.149 2.052 1.690 1.00 91.94 95 GLU A CA 1
ATOM 785 C C . GLU A 1 95 ? -2.366 1.184 2.070 1.00 91.94 95 GLU A C 1
ATOM 787 O O . GLU A 1 95 ? -3.207 0.890 1.219 1.00 91.94 95 GLU A O 1
ATOM 792 N N . PHE A 1 96 ? -2.459 0.802 3.351 1.00 93.88 96 PHE A N 1
ATOM 793 C CA . PHE A 1 96 ? -3.547 0.018 3.948 1.00 93.88 96 PHE A CA 1
ATOM 794 C C . PHE A 1 96 ? -4.577 0.857 4.721 1.00 93.88 96 PHE A C 1
ATOM 796 O O . PHE A 1 96 ? -5.274 0.353 5.610 1.00 93.88 96 PHE A O 1
ATOM 803 N N . ALA A 1 97 ? -4.665 2.159 4.445 1.00 94.38 97 ALA A N 1
ATOM 804 C CA . ALA A 1 97 ? -5.562 3.055 5.169 1.00 94.38 97 ALA A CA 1
ATOM 805 C C . ALA A 1 97 ? -7.024 2.569 5.142 1.00 94.38 97 ALA A C 1
ATOM 807 O O . ALA A 1 97 ? -7.696 2.584 6.179 1.00 94.38 97 ALA A O 1
ATOM 808 N N . LEU A 1 98 ? -7.497 2.077 3.990 1.00 93.44 98 LEU A N 1
ATOM 809 C CA . LEU A 1 98 ? -8.863 1.569 3.835 1.00 93.44 98 LEU A CA 1
ATOM 810 C C . LEU A 1 98 ? -9.104 0.321 4.691 1.00 93.44 98 LEU A C 1
ATOM 812 O O . LEU A 1 98 ? -10.089 0.250 5.422 1.00 93.44 98 LEU A O 1
ATOM 816 N N . GLU A 1 99 ? -8.176 -0.633 4.692 1.00 92.50 99 GLU A N 1
ATOM 817 C CA . GLU A 1 99 ? -8.231 -1.821 5.545 1.00 92.50 99 GLU A CA 1
ATOM 818 C C . GLU A 1 99 ? -8.281 -1.455 7.037 1.00 92.50 99 GLU A C 1
ATOM 820 O O . GLU A 1 99 ? -8.983 -2.116 7.806 1.00 92.50 99 GLU A O 1
ATOM 825 N N . GLY A 1 100 ? -7.604 -0.369 7.425 1.00 91.25 100 GLY A N 1
ATOM 826 C CA . GLY A 1 100 ? -7.655 0.221 8.764 1.00 91.25 100 GLY A CA 1
ATOM 827 C C . GLY A 1 100 ? -8.897 1.073 9.046 1.00 91.25 100 GLY A C 1
ATOM 828 O O . GLY A 1 100 ? -9.022 1.633 10.134 1.00 91.25 100 GLY A O 1
ATOM 829 N N . GLY A 1 101 ? -9.821 1.200 8.091 1.00 91.88 101 GLY A N 1
ATOM 830 C CA . GLY A 1 101 ? -11.032 1.993 8.247 1.00 91.88 101 GLY A CA 1
ATOM 831 C C . GLY A 1 101 ? -10.747 3.490 8.327 1.00 91.88 101 GLY A C 1
ATOM 832 O O . GLY A 1 101 ? -11.320 4.185 9.171 1.00 91.88 101 GLY A O 1
ATOM 833 N N . ARG A 1 102 ? -9.893 4.012 7.443 1.00 93.75 102 ARG A N 1
ATOM 834 C CA . ARG A 1 102 ? -9.649 5.450 7.243 1.00 93.75 102 ARG A CA 1
ATOM 835 C C . ARG A 1 102 ? -9.337 5.756 5.777 1.00 93.75 102 ARG A C 1
ATOM 837 O O . ARG A 1 102 ? -9.020 4.863 5.005 1.00 93.75 102 ARG A O 1
ATOM 844 N N . LEU A 1 103 ? -9.472 7.018 5.378 1.00 94.69 103 LEU A N 1
ATOM 845 C CA . LEU A 1 103 ? -8.924 7.465 4.094 1.00 94.69 103 LEU A CA 1
ATOM 846 C C . LEU A 1 103 ? -7.411 7.709 4.259 1.00 94.69 103 LEU A C 1
ATOM 848 O O . LEU A 1 103 ? -6.996 8.099 5.357 1.00 94.69 103 LEU A O 1
ATOM 852 N N . PRO A 1 104 ? -6.595 7.475 3.217 1.00 93.62 104 PRO A N 1
ATOM 853 C CA . PRO A 1 104 ? -5.156 7.713 3.283 1.00 93.62 104 PRO A CA 1
ATOM 854 C C . PRO A 1 104 ? -4.824 9.204 3.396 1.00 93.62 104 PRO A C 1
ATOM 856 O O . PRO A 1 104 ? -5.551 10.070 2.893 1.00 93.62 104 PRO A O 1
ATOM 859 N N . GLU A 1 105 ? -3.706 9.489 4.059 1.00 91.94 105 GLU A N 1
ATOM 860 C CA . GLU A 1 105 ? -3.084 10.807 4.156 1.00 91.94 105 GLU A CA 1
ATOM 861 C C . GLU A 1 105 ? -1.933 10.897 3.146 1.00 91.94 105 GLU A C 1
ATOM 863 O O . GLU A 1 105 ? -0.771 10.606 3.435 1.00 91.94 105 GLU A O 1
ATOM 868 N N . SER A 1 106 ? -2.263 11.279 1.916 1.00 89.56 106 SER A N 1
ATOM 869 C CA . SER A 1 106 ? -1.285 11.403 0.834 1.00 89.56 106 SER A CA 1
ATOM 870 C C . SER A 1 106 ? -0.521 12.735 0.929 1.00 89.56 106 SER A C 1
ATOM 872 O O . SER A 1 106 ? -1.020 13.732 1.450 1.00 89.56 106 SER A O 1
ATOM 874 N N . LYS A 1 107 ? 0.700 12.791 0.380 1.00 88.75 107 LYS A N 1
ATOM 875 C CA . LYS A 1 107 ? 1.556 13.996 0.459 1.00 88.75 107 LYS A CA 1
ATOM 876 C C . LYS A 1 107 ? 1.004 15.174 -0.338 1.00 88.75 107 LYS A C 1
ATOM 878 O O . LYS A 1 107 ? 1.224 16.322 0.033 1.00 88.75 107 LYS A O 1
ATOM 883 N N . LEU A 1 108 ? 0.343 14.881 -1.458 1.00 93.12 108 LEU A N 1
ATOM 884 C CA . LEU A 1 108 ? -0.207 15.885 -2.359 1.00 93.12 108 LEU A CA 1
ATOM 885 C C . LEU A 1 108 ? -1.653 15.533 -2.701 1.00 93.12 108 LEU A C 1
ATOM 887 O O . LEU A 1 108 ? -1.914 14.754 -3.617 1.00 93.12 108 LEU A O 1
ATOM 891 N N . VAL A 1 109 ? -2.579 16.098 -1.932 1.00 94.81 109 VAL A N 1
ATOM 892 C CA . VAL A 1 109 ? -4.024 15.884 -2.062 1.00 94.81 109 VAL A CA 1
ATOM 893 C C . VAL A 1 109 ? -4.613 16.942 -2.994 1.00 94.81 109 VAL A C 1
ATOM 895 O O . VAL A 1 109 ? -4.388 18.133 -2.800 1.00 94.81 109 VAL A O 1
ATOM 898 N N . LEU A 1 110 ? -5.376 16.507 -3.997 1.00 95.19 110 LEU A N 1
ATOM 899 C CA . LEU A 1 110 ? -6.112 17.396 -4.904 1.00 95.19 110 LEU A CA 1
ATOM 900 C C . LEU A 1 110 ? -7.506 17.734 -4.358 1.00 95.19 110 LEU A C 1
ATOM 902 O O . LEU A 1 110 ? -8.032 18.812 -4.615 1.00 95.19 110 LEU A O 1
ATOM 906 N N . GLY A 1 111 ? -8.101 16.823 -3.589 1.00 93.44 111 GLY A N 1
ATOM 907 C CA . GLY A 1 111 ? -9.399 17.020 -2.956 1.00 93.44 111 GLY A CA 1
ATOM 908 C C . GLY A 1 111 ? -9.695 15.916 -1.952 1.00 93.44 111 GLY A C 1
ATOM 909 O O . GLY A 1 111 ? -9.410 14.746 -2.202 1.00 93.44 111 GLY A O 1
ATOM 910 N N . LYS A 1 112 ? -10.263 16.280 -0.802 1.00 95.12 112 LYS A N 1
ATOM 911 C CA . LYS A 1 112 ? -10.604 15.324 0.253 1.00 95.12 112 LYS A CA 1
ATOM 912 C C . LYS A 1 112 ? -11.841 15.773 1.011 1.00 95.12 112 LYS A C 1
ATOM 914 O O . LYS A 1 112 ? -11.883 16.883 1.530 1.00 95.12 112 LYS A O 1
ATOM 919 N N . ASN A 1 113 ? -12.804 14.864 1.111 1.00 94.69 113 ASN A N 1
ATOM 920 C CA . ASN A 1 113 ? -14.038 15.008 1.875 1.00 94.69 113 ASN A CA 1
ATOM 921 C C . ASN A 1 113 ? -14.180 13.805 2.827 1.00 94.69 113 ASN A C 1
ATOM 923 O O . ASN A 1 113 ? -13.333 12.916 2.853 1.00 94.69 113 ASN A O 1
ATOM 927 N N . ALA A 1 114 ? -15.284 13.727 3.576 1.00 93.94 114 ALA A N 1
ATOM 928 C CA . ALA A 1 114 ? -15.523 12.641 4.535 1.00 93.94 114 ALA A CA 1
ATOM 929 C C . ALA A 1 114 ? -15.474 11.222 3.925 1.00 93.94 114 ALA A C 1
ATOM 931 O O . ALA A 1 114 ? -15.064 10.284 4.601 1.00 93.94 114 ALA A O 1
ATOM 932 N N . HIS A 1 115 ? -15.868 11.075 2.656 1.00 96.38 115 HIS A N 1
ATOM 933 C CA . HIS A 1 115 ? -15.995 9.775 1.982 1.00 96.38 115 HIS A CA 1
ATOM 934 C C . HIS A 1 115 ? -15.054 9.596 0.786 1.00 96.38 115 HIS A C 1
ATOM 936 O O . HIS A 1 115 ? -15.014 8.525 0.197 1.00 96.38 115 HIS A O 1
ATOM 942 N N . ASN A 1 116 ? -14.332 10.643 0.382 1.00 96.56 116 ASN A N 1
ATOM 943 C CA . ASN A 1 116 ? -13.560 10.659 -0.859 1.00 96.56 116 ASN A CA 1
ATOM 944 C C . ASN A 1 116 ? -12.188 11.273 -0.616 1.00 96.56 116 ASN A C 1
ATOM 946 O O . ASN A 1 116 ? -12.096 12.304 0.049 1.00 96.56 116 ASN A O 1
ATOM 950 N N . SER A 1 117 ? -11.153 10.706 -1.224 1.00 96.62 117 SER A N 1
ATOM 951 C CA . SER A 1 117 ? -9.826 11.311 -1.306 1.00 96.62 117 SER A CA 1
ATOM 952 C C . SER A 1 117 ? -9.268 11.115 -2.707 1.00 96.62 117 SER A C 1
ATOM 954 O O . SER A 1 117 ? -9.282 10.001 -3.228 1.00 96.62 117 SER A O 1
ATOM 956 N N . ILE A 1 118 ? -8.787 12.193 -3.315 1.00 96.69 118 ILE A N 1
ATOM 957 C CA . ILE A 1 118 ? -8.027 12.159 -4.559 1.00 96.69 118 ILE A CA 1
ATOM 958 C C . ILE A 1 118 ? -6.666 12.802 -4.320 1.00 96.69 118 ILE A C 1
ATOM 960 O O . ILE A 1 118 ? -6.566 13.937 -3.843 1.00 96.69 118 ILE A O 1
ATOM 964 N N . ALA A 1 119 ? -5.613 12.073 -4.660 1.00 95.81 119 ALA A N 1
ATOM 965 C CA . ALA A 1 119 ? -4.240 12.512 -4.499 1.00 95.81 119 ALA A CA 1
ATOM 966 C C . ALA A 1 119 ? -3.492 12.453 -5.826 1.00 95.81 119 ALA A C 1
ATOM 968 O O . ALA A 1 119 ? -3.759 11.605 -6.675 1.00 95.81 119 ALA A O 1
ATOM 969 N N . LEU A 1 120 ? -2.552 13.382 -5.991 1.00 93.75 120 LEU A N 1
ATOM 970 C CA . LEU A 1 120 ? -1.618 13.404 -7.111 1.00 93.75 120 LEU A CA 1
ATOM 971 C C . LEU A 1 120 ? -0.338 12.625 -6.787 1.00 93.75 120 LEU A C 1
ATOM 973 O O . LEU A 1 120 ? 0.290 12.091 -7.698 1.00 93.75 120 LEU A O 1
ATOM 977 N N . TRP A 1 121 ? 0.061 12.558 -5.508 1.00 92.06 121 TRP A N 1
ATOM 978 C CA . TRP A 1 121 ? 1.269 11.836 -5.098 1.00 92.06 121 TRP A CA 1
ATOM 979 C C . TRP A 1 121 ? 1.132 11.079 -3.754 1.00 92.06 121 TRP A C 1
ATOM 981 O O . TRP A 1 121 ? 1.101 11.723 -2.695 1.00 92.06 121 TRP A O 1
ATOM 991 N N . PRO A 1 122 ? 1.132 9.726 -3.777 1.00 90.19 122 PRO A N 1
ATOM 992 C CA . PRO A 1 122 ? 0.988 8.904 -4.986 1.00 90.19 122 PRO A CA 1
ATOM 993 C C . PRO A 1 122 ? -0.357 9.190 -5.686 1.00 90.19 122 PRO A C 1
ATOM 995 O O . PRO A 1 122 ? -1.297 9.627 -5.022 1.00 90.19 122 PRO A O 1
ATOM 998 N N . PRO A 1 123 ? -0.452 9.007 -7.015 1.00 93.06 123 PRO A N 1
ATOM 999 C CA . PRO A 1 123 ? -1.709 9.183 -7.723 1.00 93.06 123 PRO A CA 1
ATOM 1000 C C . PRO A 1 123 ? -2.684 8.084 -7.303 1.00 93.06 123 PRO A C 1
ATOM 1002 O O . PRO A 1 123 ? -2.426 6.900 -7.514 1.00 93.06 123 PRO A O 1
ATOM 1005 N N . GLU A 1 124 ? -3.799 8.466 -6.696 1.00 94.69 124 GLU A N 1
ATOM 1006 C CA . GLU A 1 124 ? -4.820 7.525 -6.245 1.00 94.69 124 GLU A CA 1
ATOM 1007 C C . GLU A 1 124 ? -6.166 8.214 -6.055 1.00 94.69 124 GLU A C 1
ATOM 1009 O O . GLU A 1 124 ? -6.246 9.398 -5.715 1.00 94.69 124 GLU A O 1
ATOM 1014 N N . TYR A 1 125 ? -7.231 7.444 -6.244 1.00 96.62 125 TYR A N 1
ATOM 1015 C CA . TYR A 1 125 ? -8.571 7.829 -5.834 1.00 96.62 125 TYR A CA 1
ATOM 1016 C C . TYR A 1 125 ? -9.120 6.780 -4.876 1.00 96.62 125 TYR A C 1
ATOM 1018 O O . TYR A 1 125 ? -9.097 5.586 -5.170 1.00 96.62 125 TYR A O 1
ATOM 1026 N N . ASN A 1 126 ? -9.623 7.246 -3.738 1.00 97.12 126 ASN A N 1
ATOM 1027 C CA . ASN A 1 126 ? -10.147 6.426 -2.660 1.00 97.12 126 ASN A CA 1
ATOM 1028 C C . ASN A 1 126 ? -11.564 6.876 -2.304 1.00 97.12 126 ASN A C 1
ATOM 1030 O O . ASN A 1 126 ? -11.819 8.067 -2.108 1.00 97.12 126 ASN A O 1
ATOM 1034 N N . TYR A 1 127 ? -12.461 5.907 -2.162 1.00 97.12 127 TYR A N 1
ATOM 1035 C CA . TYR A 1 127 ? -13.819 6.074 -1.670 1.00 97.12 127 TYR A CA 1
ATOM 1036 C C . TYR A 1 127 ? -14.040 5.193 -0.447 1.00 97.12 127 TYR A C 1
ATOM 1038 O O . TYR A 1 127 ? -13.618 4.034 -0.416 1.00 97.12 127 TYR A O 1
ATOM 1046 N N . ARG A 1 128 ? -14.750 5.717 0.547 1.00 96.06 128 ARG A N 1
ATOM 1047 C CA . ARG A 1 128 ? -15.163 4.952 1.715 1.00 96.06 128 ARG A CA 1
ATOM 1048 C C . ARG A 1 128 ? -16.449 5.495 2.311 1.00 96.06 128 ARG A C 1
ATOM 1050 O O . ARG A 1 128 ? -16.533 6.680 2.611 1.00 96.06 128 ARG A O 1
ATOM 1057 N N . ASP A 1 129 ? -17.366 4.593 2.624 1.00 94.81 129 ASP A N 1
ATOM 1058 C CA . ASP A 1 129 ? -18.494 4.821 3.519 1.00 94.81 129 ASP A CA 1
ATOM 1059 C C . ASP A 1 129 ? -18.568 3.719 4.610 1.00 94.81 129 ASP A C 1
ATOM 1061 O O . ASP A 1 129 ? -17.555 3.100 4.960 1.00 94.81 129 ASP A O 1
ATOM 1065 N N . SER A 1 130 ? -19.737 3.520 5.225 1.00 91.69 130 SER A N 1
ATOM 1066 C CA . SER A 1 130 ? -19.956 2.514 6.274 1.00 91.69 130 SER A CA 1
ATOM 1067 C C . SER A 1 130 ? -20.038 1.068 5.763 1.00 91.69 130 SER A C 1
ATOM 1069 O O . SER A 1 130 ? -19.809 0.137 6.539 1.00 91.69 130 SER A O 1
ATOM 1071 N N . VAL A 1 131 ? -20.360 0.863 4.486 1.00 92.44 131 VAL A N 1
ATOM 1072 C CA . VAL A 1 131 ? -20.608 -0.443 3.860 1.00 92.44 131 VAL A CA 1
ATOM 1073 C C . VAL A 1 131 ? -19.635 -0.715 2.717 1.00 92.44 131 VAL A C 1
ATOM 1075 O O . VAL A 1 131 ? -19.251 -1.858 2.526 1.00 92.44 131 VAL A O 1
ATOM 1078 N N . PHE A 1 132 ? -19.200 0.279 1.964 1.00 94.31 132 PHE A N 1
ATOM 1079 C CA . PHE A 1 132 ? -18.397 0.139 0.765 1.00 94.31 132 PHE A CA 1
ATOM 1080 C C . PHE A 1 132 ? -17.097 0.929 0.861 1.00 94.31 132 PHE A C 1
ATOM 1082 O O . PHE A 1 132 ? -17.048 2.064 1.334 1.00 94.31 132 PHE A O 1
ATOM 1089 N N . GLN A 1 133 ? -16.021 0.311 0.389 1.00 95.44 133 GLN A N 1
ATOM 1090 C CA . GLN A 1 133 ? -14.699 0.916 0.314 1.00 95.44 133 GLN A CA 1
ATOM 1091 C C . GLN A 1 133 ? -14.068 0.522 -1.008 1.00 95.44 133 GLN A C 1
ATOM 1093 O O . GLN A 1 133 ? -14.139 -0.643 -1.395 1.00 95.44 133 GLN A O 1
ATOM 1098 N N . ALA A 1 134 ? -13.445 1.467 -1.697 1.00 95.69 134 ALA A N 1
ATOM 1099 C CA . ALA A 1 134 ? -12.770 1.201 -2.953 1.00 95.69 134 ALA A CA 1
ATOM 1100 C C . ALA A 1 134 ? -11.598 2.147 -3.163 1.00 95.69 134 ALA A C 1
ATOM 1102 O O . ALA A 1 134 ? -11.619 3.301 -2.743 1.00 95.69 134 ALA A O 1
ATOM 1103 N N . SER A 1 135 ? -10.598 1.654 -3.873 1.00 95.44 135 SER A N 1
ATOM 1104 C CA . SER A 1 135 ? -9.441 2.422 -4.289 1.00 95.44 135 SER A CA 1
ATOM 1105 C C . SER A 1 135 ? -9.044 2.014 -5.689 1.00 95.44 135 SER A C 1
ATOM 1107 O O . SER A 1 135 ? -9.050 0.825 -6.026 1.00 95.44 135 SER A O 1
ATOM 1109 N N . ILE A 1 136 ? -8.675 3.007 -6.488 1.00 95.69 136 ILE A N 1
ATOM 1110 C CA . ILE A 1 136 ? -8.093 2.814 -7.806 1.00 95.69 136 ILE A CA 1
ATOM 1111 C C . ILE A 1 136 ? -6.790 3.592 -7.909 1.00 95.69 136 ILE A C 1
ATOM 1113 O O . ILE A 1 136 ? -6.702 4.762 -7.525 1.00 95.69 136 ILE A O 1
ATOM 1117 N N . ARG A 1 137 ? -5.764 2.917 -8.425 1.00 94.06 137 ARG A N 1
ATOM 1118 C CA . ARG A 1 137 ? -4.410 3.454 -8.524 1.00 94.06 137 ARG A CA 1
ATOM 1119 C C . ARG A 1 137 ? -3.794 3.118 -9.870 1.00 94.06 137 ARG A C 1
ATOM 1121 O O . ARG A 1 137 ? -3.718 1.928 -10.193 1.00 94.06 137 ARG A O 1
ATOM 1128 N N . PRO A 1 138 ? -3.350 4.113 -10.653 1.00 93.44 138 PRO A N 1
ATOM 1129 C CA . PRO A 1 138 ? -2.567 3.843 -11.842 1.00 93.44 138 PRO A CA 1
ATOM 1130 C C . PRO A 1 138 ? -1.244 3.173 -11.458 1.00 93.44 138 PRO A C 1
ATOM 1132 O O . PRO A 1 138 ? -0.615 3.502 -10.453 1.00 93.44 138 PRO A O 1
ATOM 1135 N N . ILE A 1 139 ? -0.824 2.224 -12.283 1.00 88.81 139 ILE A N 1
ATOM 1136 C CA . ILE A 1 139 ? 0.461 1.543 -12.189 1.00 88.81 139 ILE A CA 1
ATOM 1137 C C . ILE A 1 139 ? 1.327 2.112 -13.301 1.00 88.81 139 ILE A C 1
ATOM 1139 O O . ILE A 1 139 ? 1.030 1.922 -14.477 1.00 88.81 139 ILE A O 1
ATOM 1143 N N . LEU A 1 140 ? 2.393 2.806 -12.923 1.00 88.88 140 LEU A N 1
ATOM 1144 C CA . LEU A 1 140 ? 3.349 3.393 -13.852 1.00 88.88 140 LEU A CA 1
ATOM 1145 C C . LEU A 1 140 ? 4.757 3.017 -13.422 1.00 88.88 140 LEU A C 1
ATOM 1147 O O . LEU A 1 140 ? 5.086 3.053 -12.235 1.00 88.88 140 LEU A O 1
ATOM 1151 N N . GLY A 1 141 ? 5.606 2.698 -14.383 1.00 86.88 141 GLY A N 1
ATOM 1152 C CA . GLY A 1 141 ? 7.034 2.639 -14.136 1.00 86.88 141 GLY A CA 1
ATOM 1153 C C . GLY A 1 141 ? 7.820 2.195 -15.349 1.00 86.88 141 GLY A C 1
ATOM 1154 O O . GLY A 1 141 ? 7.271 1.888 -16.408 1.00 86.88 141 GLY A O 1
ATOM 1155 N N . MET A 1 142 ? 9.132 2.251 -15.179 1.00 88.25 142 MET A N 1
ATOM 1156 C CA . MET A 1 142 ? 10.085 2.053 -16.248 1.00 88.25 142 MET A CA 1
ATOM 1157 C C . MET A 1 142 ? 11.371 1.463 -15.681 1.00 88.25 142 MET A C 1
ATOM 1159 O O . MET A 1 142 ? 11.815 1.857 -14.600 1.00 88.25 142 MET A O 1
ATOM 1163 N N . HIS A 1 143 ? 11.970 0.540 -16.419 1.00 87.75 143 HIS A N 1
ATOM 1164 C CA . HIS A 1 143 ? 13.308 0.037 -16.177 1.00 87.75 143 HIS A CA 1
ATOM 1165 C C . HIS A 1 143 ? 14.176 0.357 -17.390 1.00 87.75 143 HIS A C 1
ATOM 1167 O O . HIS A 1 143 ? 13.817 0.016 -18.514 1.00 87.75 143 HIS A O 1
ATOM 1173 N N . LEU A 1 144 ? 15.298 1.034 -17.155 1.00 87.94 144 LEU A N 1
ATOM 1174 C CA . LEU A 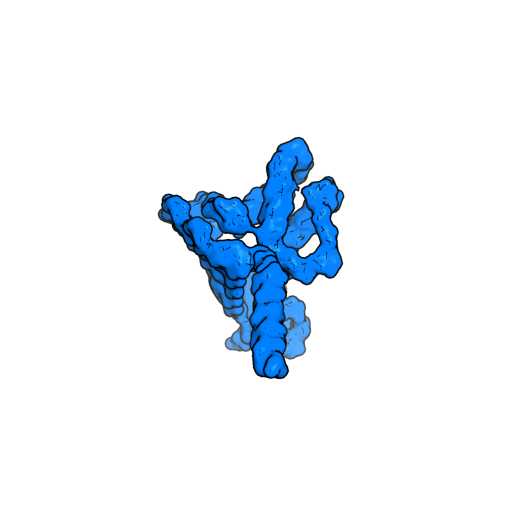1 144 ? 16.270 1.376 -18.187 1.00 87.94 144 LEU A CA 1
ATOM 1175 C C . LEU A 1 144 ? 17.561 0.626 -17.885 1.00 87.94 144 LEU A C 1
ATOM 1177 O O . LEU A 1 144 ? 18.163 0.831 -16.830 1.00 87.94 144 LEU A O 1
ATOM 1181 N N . THR A 1 145 ? 17.984 -0.235 -18.802 1.00 85.81 145 THR A N 1
ATOM 1182 C CA . THR A 1 145 ? 19.286 -0.906 -18.743 1.00 85.81 145 THR A CA 1
ATOM 1183 C C . THR A 1 145 ? 20.138 -0.416 -19.896 1.00 85.81 145 THR A C 1
ATOM 1185 O O . THR A 1 145 ? 19.700 -0.438 -21.041 1.00 85.81 145 THR A O 1
ATOM 1188 N N . MET A 1 146 ? 21.359 0.025 -19.610 1.00 86.12 146 MET A N 1
ATOM 1189 C CA . MET A 1 146 ? 22.273 0.561 -20.618 1.00 86.12 146 MET A CA 1
ATOM 1190 C C . MET A 1 146 ? 23.658 -0.056 -20.445 1.00 86.12 146 MET A C 1
ATOM 1192 O O . MET A 1 146 ? 24.140 -0.200 -19.321 1.00 86.12 146 MET A O 1
ATOM 1196 N N . ASN A 1 147 ? 24.295 -0.421 -21.554 1.00 84.94 147 ASN A N 1
ATOM 1197 C CA . ASN A 1 147 ? 25.697 -0.826 -21.605 1.00 84.94 147 ASN A CA 1
ATOM 1198 C C . ASN A 1 147 ? 26.339 -0.382 -22.933 1.00 84.94 147 ASN A C 1
ATOM 1200 O O . ASN A 1 147 ? 25.666 0.151 -23.813 1.00 84.94 147 ASN A O 1
ATOM 1204 N N . ASP A 1 148 ? 27.633 -0.658 -23.106 1.00 84.19 148 ASP A N 1
ATOM 1205 C CA . ASP A 1 148 ? 28.392 -0.298 -24.318 1.00 84.19 148 ASP A CA 1
ATOM 1206 C C . ASP A 1 148 ? 27.861 -0.940 -25.617 1.00 84.19 148 ASP A C 1
ATOM 1208 O O . ASP A 1 148 ? 28.299 -0.590 -26.711 1.00 84.19 148 ASP A O 1
ATOM 1212 N N . ARG A 1 149 ? 26.947 -1.913 -25.516 1.00 78.31 149 ARG A N 1
ATOM 1213 C CA . ARG A 1 149 ? 26.349 -2.645 -26.640 1.00 78.31 149 ARG A CA 1
ATOM 1214 C C . ARG A 1 149 ? 24.876 -2.300 -26.879 1.00 78.31 149 ARG A C 1
ATOM 1216 O O . ARG A 1 149 ? 24.260 -2.946 -27.721 1.00 78.31 149 ARG A O 1
ATOM 1223 N N . GLY A 1 150 ? 24.322 -1.311 -26.175 1.00 79.94 150 GLY A N 1
ATOM 1224 C CA . GLY A 1 150 ? 22.971 -0.804 -26.410 1.00 79.94 150 GLY A CA 1
ATOM 1225 C C . GLY A 1 150 ? 22.164 -0.554 -25.138 1.00 79.94 150 GLY A C 1
ATOM 1226 O O . GLY A 1 150 ? 22.663 -0.641 -24.012 1.00 79.94 150 GLY A O 1
ATOM 1227 N N . SER A 1 151 ? 20.886 -0.240 -25.337 1.00 82.94 151 SER A N 1
ATOM 1228 C CA . SER A 1 151 ? 19.920 0.009 -24.269 1.00 82.94 151 SER A CA 1
ATOM 1229 C C . SER A 1 151 ? 18.699 -0.897 -24.384 1.00 82.94 151 SER A C 1
ATOM 1231 O O . SER A 1 151 ? 18.292 -1.294 -25.478 1.00 82.94 151 SER A O 1
ATOM 1233 N N . ILE A 1 152 ? 18.119 -1.213 -23.230 1.00 84.19 152 ILE A N 1
ATOM 1234 C CA . ILE A 1 152 ? 16.845 -1.906 -23.085 1.00 84.19 152 ILE A CA 1
ATOM 1235 C C . ILE A 1 152 ? 15.936 -1.027 -22.233 1.00 84.19 152 ILE A C 1
ATOM 1237 O O . ILE A 1 152 ? 16.261 -0.697 -21.088 1.00 84.19 152 ILE A O 1
ATOM 1241 N N . ASP A 1 153 ? 14.788 -0.699 -22.808 1.00 85.81 153 ASP A N 1
ATOM 1242 C CA . ASP A 1 153 ? 13.717 0.078 -22.215 1.00 85.81 153 ASP A CA 1
ATOM 1243 C C . ASP A 1 153 ? 12.548 -0.855 -21.907 1.00 85.81 153 ASP A C 1
ATOM 1245 O O . ASP A 1 153 ? 11.977 -1.483 -22.799 1.00 85.81 153 ASP A O 1
ATOM 1249 N N . GLN A 1 154 ? 12.146 -0.903 -20.643 1.00 85.06 154 GLN A N 1
ATOM 1250 C CA . GLN A 1 154 ? 10.942 -1.607 -20.217 1.00 85.06 154 GLN A CA 1
ATOM 1251 C C . GLN A 1 154 ? 10.010 -0.619 -19.569 1.00 85.06 154 GLN A C 1
ATOM 1253 O O . GLN A 1 154 ? 10.425 0.153 -18.709 1.00 85.06 154 GLN A O 1
ATOM 1258 N N . ARG A 1 155 ? 8.747 -0.637 -19.962 1.00 86.88 155 ARG A N 1
ATOM 1259 C CA . ARG A 1 155 ? 7.734 0.283 -19.456 1.00 86.88 155 ARG A CA 1
ATOM 1260 C C . ARG A 1 155 ? 6.517 -0.516 -19.063 1.00 86.88 155 ARG A C 1
ATOM 1262 O O . ARG A 1 155 ? 6.164 -1.483 -19.728 1.00 86.88 155 ARG A O 1
ATOM 1269 N N . TRP A 1 156 ? 5.862 -0.096 -17.995 1.00 87.19 156 TRP A N 1
ATOM 1270 C CA . TRP A 1 156 ? 4.580 -0.657 -17.612 1.00 87.19 156 TRP A CA 1
ATOM 1271 C C . TRP A 1 156 ? 3.566 0.435 -17.322 1.00 87.19 156 TRP A C 1
ATOM 1273 O O . TRP A 1 156 ? 3.847 1.403 -16.609 1.00 87.19 156 TRP A O 1
ATOM 1283 N N . PHE A 1 157 ? 2.376 0.239 -17.878 1.00 90.56 157 PHE A N 1
ATOM 1284 C CA . PHE A 1 157 ? 1.223 1.111 -17.729 1.00 90.56 157 PHE A CA 1
ATOM 1285 C C . PHE A 1 157 ? 0.015 0.266 -17.344 1.00 90.56 157 PHE A C 1
ATOM 1287 O O . PHE A 1 157 ? -0.217 -0.803 -17.902 1.00 90.56 157 PHE A O 1
ATOM 1294 N N . GLY A 1 158 ? -0.768 0.712 -16.375 1.00 91.62 158 GLY A N 1
ATOM 1295 C CA . GLY A 1 158 ? -1.901 -0.069 -15.918 1.00 91.62 158 GLY A CA 1
ATOM 1296 C C . GLY A 1 158 ? -2.694 0.606 -14.822 1.00 91.62 158 GLY A C 1
ATOM 1297 O O . GLY A 1 158 ? -2.476 1.772 -14.493 1.00 91.62 158 GLY A O 1
ATOM 1298 N N . ALA A 1 159 ? -3.598 -0.156 -14.223 1.00 93.56 159 ALA A N 1
ATOM 1299 C CA . ALA A 1 159 ? -4.355 0.261 -13.059 1.00 93.56 159 ALA A CA 1
ATOM 1300 C C . ALA A 1 159 ? -4.614 -0.930 -12.137 1.00 93.56 159 ALA A C 1
ATOM 1302 O O . ALA A 1 159 ? -4.869 -2.049 -12.584 1.00 93.56 159 ALA A O 1
ATOM 1303 N N . SER A 1 160 ? -4.585 -0.664 -10.837 1.00 92.38 160 SER A N 1
ATOM 1304 C CA . SER A 1 160 ? -5.061 -1.580 -9.809 1.00 92.38 160 SER A CA 1
ATOM 1305 C C . SER A 1 160 ? -6.320 -1.030 -9.167 1.00 92.38 160 SER A C 1
ATOM 1307 O O . SER A 1 160 ? -6.425 0.169 -8.912 1.00 92.38 160 SER A O 1
ATOM 1309 N N . LEU A 1 161 ? -7.257 -1.924 -8.885 1.00 94.06 161 LEU A N 1
ATOM 1310 C CA . LEU A 1 161 ? -8.468 -1.669 -8.137 1.00 94.06 161 LEU A CA 1
ATOM 1311 C C . LEU A 1 161 ? -8.547 -2.664 -6.985 1.00 94.06 161 LEU A C 1
ATOM 1313 O O . LEU A 1 161 ? -8.337 -3.865 -7.156 1.00 94.06 161 LEU A O 1
ATOM 1317 N N . HIS A 1 162 ? -8.885 -2.164 -5.808 1.00 93.44 162 HIS A N 1
ATOM 1318 C CA . HIS A 1 162 ? -9.283 -3.008 -4.695 1.00 93.44 162 HIS A CA 1
ATOM 1319 C C . HIS A 1 162 ? -10.511 -2.417 -4.023 1.00 93.44 162 HIS A C 1
ATOM 1321 O O . HIS A 1 162 ? -10.655 -1.200 -3.925 1.00 93.44 162 HIS A O 1
ATOM 1327 N N . SER A 1 163 ? -11.422 -3.282 -3.595 1.00 94.00 163 SER A N 1
ATOM 1328 C CA . SER A 1 163 ? -12.657 -2.867 -2.949 1.00 94.00 163 SER A CA 1
ATOM 1329 C C . SER A 1 163 ? -13.150 -3.890 -1.939 1.00 94.00 163 SER A C 1
ATOM 1331 O O . SER A 1 163 ? -12.854 -5.083 -2.025 1.00 94.00 163 SER A O 1
ATOM 1333 N N . TYR A 1 164 ? -13.921 -3.396 -0.980 1.00 93.44 164 TYR A N 1
ATOM 1334 C CA . TYR A 1 164 ? -14.536 -4.157 0.088 1.00 93.44 164 TYR A CA 1
ATOM 1335 C C . TYR A 1 164 ? -16.007 -3.767 0.203 1.00 93.44 164 TYR A C 1
ATOM 1337 O O . TYR A 1 164 ? -16.335 -2.583 0.264 1.00 93.44 164 TYR A O 1
ATOM 1345 N N . ILE A 1 165 ? -16.887 -4.766 0.267 1.00 92.38 165 ILE A N 1
ATOM 1346 C CA . ILE A 1 165 ? -18.310 -4.591 0.569 1.00 92.38 165 ILE A CA 1
ATOM 1347 C C . ILE A 1 165 ? -18.582 -5.281 1.909 1.00 92.38 165 ILE A C 1
ATOM 1349 O O . ILE A 1 165 ? -18.570 -6.510 2.048 1.00 92.38 165 ILE A O 1
ATOM 1353 N N . GLY A 1 166 ? -18.789 -4.454 2.924 1.00 86.12 166 GLY A N 1
ATOM 1354 C CA . GLY A 1 166 ? -18.926 -4.815 4.318 1.00 86.12 166 GLY A CA 1
ATOM 1355 C C . GLY A 1 166 ? -17.698 -5.574 4.802 1.00 86.12 166 GLY A C 1
ATOM 1356 O O . GLY A 1 166 ? -16.553 -5.226 4.516 1.00 86.12 166 GLY A O 1
ATOM 1357 N N . LYS A 1 167 ? -17.952 -6.651 5.543 1.00 82.94 167 LYS A N 1
ATOM 1358 C CA . LYS A 1 167 ? -16.909 -7.562 6.031 1.00 82.94 167 LYS A CA 1
ATOM 1359 C C . LYS A 1 167 ? -16.745 -8.789 5.132 1.00 82.94 167 LYS A C 1
ATOM 1361 O O . LYS A 1 167 ? -15.795 -9.540 5.310 1.00 82.94 167 LYS A O 1
ATOM 1366 N N . TYR A 1 168 ? -17.660 -9.000 4.188 1.00 84.88 168 TYR A N 1
ATOM 1367 C CA . TYR A 1 168 ? -17.897 -10.313 3.585 1.00 84.88 168 TYR A CA 1
ATOM 1368 C C . TYR A 1 168 ? -17.363 -10.454 2.169 1.00 84.88 168 TYR A C 1
ATOM 1370 O O . TYR A 1 168 ? -17.041 -11.563 1.764 1.00 84.88 168 TYR A O 1
ATOM 1378 N N . VAL A 1 169 ? -17.283 -9.358 1.413 1.00 89.25 169 VAL A N 1
ATOM 1379 C CA . VAL A 1 169 ? -16.856 -9.406 0.015 1.00 89.25 169 VAL A CA 1
ATOM 1380 C C . VAL A 1 169 ? -15.660 -8.499 -0.165 1.00 89.25 169 VAL A C 1
ATOM 1382 O O . VAL A 1 169 ? -15.654 -7.350 0.277 1.00 89.25 169 VAL A O 1
ATOM 1385 N N . ALA A 1 170 ? -14.648 -9.039 -0.824 1.00 90.94 170 ALA A N 1
ATOM 1386 C CA . ALA A 1 170 ? -13.453 -8.322 -1.191 1.00 90.94 170 ALA A CA 1
ATOM 1387 C C . ALA A 1 170 ? -13.154 -8.613 -2.661 1.00 90.94 170 ALA A C 1
ATOM 1389 O O . ALA A 1 170 ? -13.191 -9.768 -3.084 1.00 90.94 170 ALA A O 1
ATOM 1390 N N . LEU A 1 171 ? -12.900 -7.565 -3.439 1.00 91.50 171 LEU A N 1
ATOM 1391 C CA . LEU A 1 171 ? -12.658 -7.661 -4.871 1.00 91.50 171 LEU A CA 1
ATOM 1392 C C . LEU A 1 171 ? -11.353 -6.948 -5.201 1.00 91.50 171 LEU A C 1
ATOM 1394 O O . LEU A 1 171 ? -11.143 -5.799 -4.815 1.00 91.50 171 LEU A O 1
ATOM 1398 N N . TYR A 1 172 ? -10.478 -7.649 -5.911 1.00 91.25 172 TYR A N 1
ATOM 1399 C CA . TYR A 1 172 ? -9.192 -7.146 -6.365 1.00 91.25 172 TYR A CA 1
ATOM 1400 C C . TYR A 1 172 ? -9.058 -7.386 -7.862 1.00 91.25 172 TYR A C 1
ATOM 1402 O O . TYR A 1 172 ? -9.372 -8.469 -8.354 1.00 91.25 172 TYR A O 1
ATOM 1410 N N . GLY A 1 173 ? -8.572 -6.376 -8.571 1.00 90.31 173 GLY A N 1
ATOM 1411 C CA . GLY A 1 173 ? -8.237 -6.459 -9.982 1.00 90.31 173 GLY A CA 1
ATOM 1412 C C . GLY A 1 173 ? -6.999 -5.626 -10.266 1.00 90.31 173 GLY A C 1
ATOM 1413 O O . GLY A 1 173 ? -6.838 -4.531 -9.736 1.00 90.31 173 GLY A O 1
ATOM 1414 N N . SER A 1 174 ? -6.109 -6.142 -11.101 1.00 89.69 174 SER A N 1
ATOM 1415 C CA . SER A 1 174 ? -4.943 -5.404 -11.571 1.00 89.69 174 SER A CA 1
ATOM 1416 C C . SER A 1 174 ? -4.739 -5.727 -13.035 1.00 89.69 174 SER A C 1
ATOM 1418 O O . SER A 1 174 ? -4.647 -6.897 -13.403 1.00 89.69 174 SER A O 1
ATOM 1420 N N . LEU A 1 175 ? -4.698 -4.687 -13.858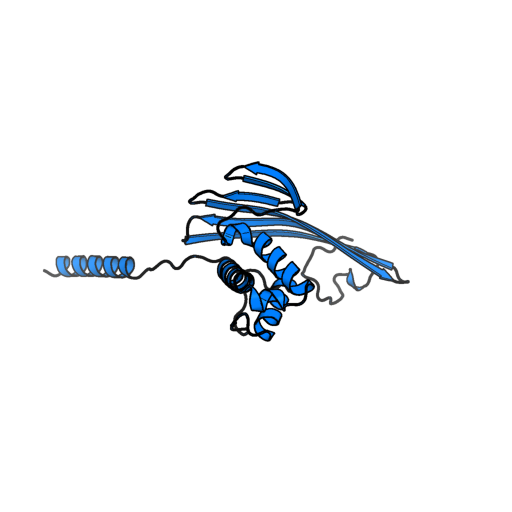 1.00 89.12 175 LEU A N 1
ATOM 1421 C CA . LEU A 1 175 ? -4.378 -4.787 -15.270 1.00 89.12 175 LEU A CA 1
ATOM 1422 C C . LEU A 1 175 ? -3.100 -3.997 -15.506 1.00 89.12 175 LEU A C 1
ATOM 1424 O O . LEU A 1 175 ? -3.021 -2.824 -15.141 1.00 89.12 175 LEU A O 1
ATOM 1428 N N . ARG A 1 176 ? -2.102 -4.647 -16.099 1.00 87.06 176 ARG A N 1
ATOM 1429 C CA . ARG A 1 176 ? -0.819 -4.037 -16.429 1.00 87.06 176 ARG A CA 1
ATOM 1430 C C . ARG A 1 176 ? -0.413 -4.472 -17.822 1.00 87.06 176 ARG A C 1
ATOM 1432 O O . ARG A 1 176 ? -0.268 -5.666 -18.062 1.00 87.06 176 ARG A O 1
ATOM 1439 N N . ASP A 1 177 ? -0.202 -3.491 -18.677 1.00 85.56 177 ASP A N 1
ATOM 1440 C CA . ASP A 1 177 ? 0.471 -3.647 -19.951 1.00 85.56 177 ASP A CA 1
ATOM 1441 C C . ASP A 1 177 ? 1.973 -3.417 -19.759 1.00 85.56 177 ASP A C 1
ATOM 1443 O O . ASP A 1 177 ? 2.384 -2.578 -18.946 1.00 85.56 177 ASP A O 1
ATOM 1447 N N . ILE A 1 178 ? 2.787 -4.206 -20.449 1.00 82.12 178 ILE A N 1
ATOM 1448 C CA . ILE A 1 178 ? 4.243 -4.207 -20.339 1.00 82.12 178 ILE A CA 1
ATOM 1449 C C . ILE A 1 178 ? 4.801 -4.130 -21.751 1.00 82.12 178 ILE A C 1
ATOM 1451 O O . ILE A 1 178 ? 4.602 -5.037 -22.551 1.00 82.12 178 ILE A O 1
ATOM 1455 N N . SER A 1 179 ? 5.544 -3.065 -22.021 1.00 80.81 179 SER A N 1
ATOM 1456 C CA . SER A 1 179 ? 6.287 -2.891 -23.261 1.00 80.81 179 SER A CA 1
ATOM 1457 C C . SER A 1 179 ? 7.770 -3.092 -22.986 1.00 80.81 179 SER A C 1
ATOM 1459 O O . SER A 1 179 ? 8.303 -2.560 -22.008 1.00 80.81 179 SER A O 1
ATOM 1461 N N . HIS A 1 180 ? 8.426 -3.865 -23.844 1.00 77.88 180 HIS A N 1
ATOM 1462 C CA . HIS A 1 180 ? 9.853 -4.142 -23.778 1.00 77.88 180 HIS A CA 1
ATOM 1463 C C . HIS A 1 180 ? 10.464 -3.855 -25.150 1.00 77.88 180 HIS A C 1
ATOM 1465 O O . HIS A 1 180 ? 10.130 -4.515 -26.130 1.00 77.88 180 HIS A O 1
ATOM 1471 N N . THR A 1 181 ? 11.366 -2.881 -25.215 1.00 74.69 181 THR A N 1
ATOM 1472 C CA . THR A 1 181 ? 11.985 -2.405 -26.460 1.00 74.69 181 THR A CA 1
ATOM 1473 C C . THR A 1 181 ? 13.487 -2.232 -26.268 1.00 74.69 181 THR A C 1
ATOM 1475 O O . THR A 1 181 ? 13.911 -1.668 -25.264 1.00 74.69 181 THR A O 1
ATOM 1478 N N . GLY A 1 182 ? 14.315 -2.681 -27.212 1.00 71.56 182 GLY A N 1
ATOM 1479 C CA . GLY A 1 182 ? 15.764 -2.459 -27.153 1.00 71.56 182 GLY A CA 1
ATOM 1480 C C . GLY A 1 182 ? 16.583 -3.432 -27.995 1.00 71.56 182 GLY A C 1
ATOM 1481 O O . GLY A 1 182 ? 16.092 -4.487 -28.395 1.00 71.56 182 GLY A O 1
ATOM 1482 N N . ASP A 1 183 ? 17.859 -3.104 -28.197 1.00 62.75 183 ASP A N 1
ATOM 1483 C CA . ASP A 1 183 ? 18.783 -3.799 -29.115 1.00 62.75 183 ASP A CA 1
ATOM 1484 C C . ASP A 1 183 ? 19.498 -5.030 -28.504 1.00 62.75 183 ASP A C 1
ATOM 1486 O O . ASP A 1 183 ? 20.497 -5.531 -29.025 1.00 62.75 183 ASP A O 1
ATOM 1490 N N . GLY A 1 184 ? 18.998 -5.558 -27.384 1.00 64.44 184 GLY A N 1
ATOM 1491 C CA . GLY A 1 184 ? 19.639 -6.635 -26.623 1.00 64.44 184 GLY A CA 1
ATOM 1492 C C . GLY A 1 184 ? 19.220 -8.059 -27.010 1.00 64.44 184 GLY A C 1
ATOM 1493 O O . GLY A 1 184 ? 18.177 -8.304 -27.600 1.00 64.44 184 GLY A O 1
ATOM 1494 N N . LEU A 1 185 ? 20.008 -9.063 -26.607 1.00 65.31 185 LEU A N 1
ATOM 1495 C CA . LEU A 1 185 ? 19.566 -10.468 -26.681 1.00 65.31 185 LEU A CA 1
ATOM 1496 C C . LEU A 1 185 ? 18.429 -10.746 -25.682 1.00 65.31 185 LEU A C 1
ATOM 1498 O O . LEU A 1 185 ? 17.550 -11.547 -25.962 1.00 65.31 185 LEU A O 1
ATOM 1502 N N . LEU A 1 186 ? 18.412 -10.037 -24.548 1.00 69.44 186 LEU A N 1
ATOM 1503 C CA . LEU A 1 186 ? 17.406 -10.179 -23.487 1.00 69.44 186 LEU A CA 1
ATOM 1504 C C . LEU A 1 186 ? 16.019 -9.627 -23.867 1.00 69.44 186 LEU A C 1
ATOM 1506 O O . LEU A 1 186 ? 15.037 -9.995 -23.224 1.00 69.44 186 LEU A O 1
ATOM 1510 N N . SER A 1 187 ? 15.942 -8.799 -24.918 1.00 66.12 187 SER A N 1
ATOM 1511 C CA . SER A 1 187 ? 14.699 -8.280 -25.505 1.00 66.12 187 SER A CA 1
ATOM 1512 C C . SER A 1 187 ? 14.159 -9.149 -26.638 1.00 66.12 187 SER A C 1
ATOM 1514 O O . SER A 1 187 ? 13.179 -8.786 -27.280 1.00 66.12 187 SER A O 1
ATOM 1516 N N . ARG A 1 188 ? 14.786 -10.300 -26.918 1.00 70.44 188 ARG A N 1
ATOM 1517 C CA . ARG A 1 188 ? 14.360 -11.209 -27.985 1.00 70.44 188 ARG A CA 1
ATOM 1518 C C . ARG A 1 188 ? 13.636 -12.428 -27.404 1.00 70.44 188 ARG A C 1
ATOM 1520 O O . ARG A 1 188 ? 14.126 -13.003 -26.434 1.00 70.44 188 ARG A O 1
ATOM 1527 N N . PRO A 1 189 ? 12.570 -12.927 -28.063 1.00 68.44 189 PRO A N 1
ATOM 1528 C CA . PRO A 1 189 ? 11.804 -14.088 -27.592 1.00 68.44 189 PRO A CA 1
ATOM 1529 C C . PRO A 1 189 ? 12.620 -15.382 -27.428 1.00 68.44 189 PRO A C 1
ATOM 1531 O O . PRO A 1 189 ? 12.204 -16.295 -26.724 1.00 68.44 189 PRO A O 1
ATOM 1534 N N . GLY A 1 190 ? 13.762 -15.493 -28.118 1.00 70.44 190 GLY A N 1
ATOM 1535 C CA . GLY A 1 190 ? 14.604 -16.694 -28.126 1.00 70.44 190 GLY A CA 1
ATOM 1536 C C . GLY A 1 190 ? 15.570 -16.825 -26.945 1.00 70.44 190 GLY A C 1
ATOM 1537 O O . GLY A 1 190 ? 16.316 -17.801 -26.898 1.00 70.44 190 GLY A O 1
ATOM 1538 N N . TYR A 1 191 ? 15.597 -15.862 -26.020 1.00 71.81 191 TYR A N 1
ATOM 1539 C CA . TYR A 1 191 ? 16.513 -15.864 -24.881 1.00 71.81 191 TYR A CA 1
ATOM 1540 C C . TYR A 1 191 ? 15.744 -15.952 -23.566 1.00 71.81 191 TYR A C 1
ATOM 1542 O O . TYR A 1 191 ? 14.738 -15.279 -23.367 1.00 71.81 191 TYR A O 1
ATOM 1550 N N . LEU A 1 192 ? 16.243 -16.788 -22.653 1.00 73.69 192 LEU A N 1
ATOM 1551 C CA . LEU A 1 192 ? 15.669 -16.935 -21.321 1.00 73.69 192 LEU A CA 1
ATOM 1552 C C . LEU A 1 192 ? 16.005 -15.707 -20.471 1.00 73.69 192 LEU A C 1
ATOM 1554 O O . LEU A 1 192 ? 17.175 -15.367 -20.289 1.00 73.69 192 LEU A O 1
ATOM 1558 N N . ASN A 1 193 ? 14.973 -15.080 -19.919 1.00 75.00 193 ASN A N 1
ATOM 1559 C CA . ASN A 1 193 ? 15.076 -14.052 -18.894 1.00 75.00 193 ASN A CA 1
ATOM 1560 C C . ASN A 1 193 ? 14.132 -14.408 -17.725 1.00 75.00 193 ASN A C 1
ATOM 1562 O O . ASN A 1 193 ? 13.307 -15.316 -17.831 1.00 75.00 193 ASN A O 1
ATOM 1566 N N . ASN A 1 194 ? 14.284 -13.723 -16.590 1.00 70.12 194 ASN A N 1
ATOM 1567 C CA . ASN A 1 194 ? 13.427 -13.915 -15.411 1.00 70.12 194 ASN A CA 1
ATOM 1568 C C . ASN A 1 194 ? 12.270 -12.905 -15.372 1.00 70.12 194 ASN A C 1
ATOM 1570 O O . ASN A 1 194 ? 11.721 -12.622 -14.304 1.00 70.12 194 ASN A O 1
ATOM 1574 N N . GLU A 1 195 ? 11.941 -12.304 -16.511 1.00 72.00 195 GLU A N 1
ATOM 1575 C CA . GLU A 1 195 ? 10.916 -11.278 -16.582 1.00 72.00 195 GLU A CA 1
ATOM 1576 C C . GLU A 1 195 ? 9.537 -11.927 -16.784 1.00 72.00 195 GLU A C 1
ATOM 1578 O O . GLU A 1 195 ? 9.432 -13.005 -17.374 1.00 72.00 195 GLU A O 1
ATOM 1583 N N . PRO A 1 196 ? 8.455 -11.332 -16.250 1.00 68.94 196 PRO A N 1
ATOM 1584 C CA . PRO A 1 196 ? 7.107 -11.837 -16.503 1.00 68.94 196 PRO A CA 1
ATOM 1585 C C . PRO A 1 196 ? 6.820 -11.823 -18.009 1.00 68.94 196 PRO A C 1
ATOM 1587 O O . PRO A 1 196 ? 7.271 -10.916 -18.689 1.00 68.94 196 PRO A O 1
ATOM 1590 N N . GLY A 1 197 ? 6.0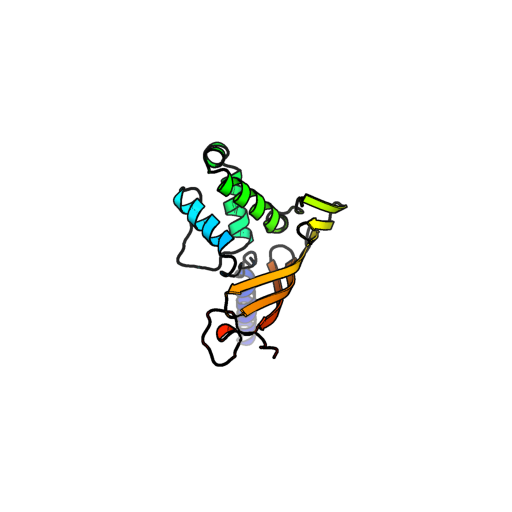55 -12.784 -18.532 1.00 63.56 197 GLY A N 1
ATOM 1591 C CA . GLY A 1 197 ? 5.761 -12.831 -19.970 1.00 63.56 197 GLY A CA 1
ATOM 1592 C C . GLY A 1 197 ? 5.063 -11.559 -20.470 1.00 63.56 197 GLY A C 1
ATOM 1593 O O . GLY A 1 197 ? 4.094 -11.106 -19.859 1.00 63.56 197 GLY A O 1
ATOM 1594 N N . PHE A 1 198 ? 5.553 -11.001 -21.577 1.00 69.62 198 PHE A N 1
ATOM 1595 C CA . PHE A 1 198 ? 5.016 -9.804 -22.230 1.00 69.62 198 PHE A CA 1
ATOM 1596 C C . PHE A 1 198 ? 5.086 -9.920 -23.753 1.00 69.62 198 PHE A C 1
ATOM 1598 O O . PHE A 1 198 ? 5.727 -10.818 -24.304 1.00 69.62 198 PHE A O 1
ATOM 1605 N N . GLU A 1 199 ? 4.399 -9.007 -24.432 1.00 56.62 199 GLU A N 1
ATOM 1606 C CA . GLU A 1 199 ? 4.496 -8.863 -25.877 1.00 56.62 199 GLU A CA 1
ATOM 1607 C C . GLU A 1 199 ? 5.848 -8.234 -26.240 1.00 56.62 199 GLU A C 1
ATOM 1609 O O . GLU A 1 199 ? 6.192 -7.144 -25.784 1.00 56.62 199 GLU A O 1
ATOM 1614 N N . TYR A 1 200 ? 6.638 -8.936 -27.054 1.00 56.31 200 TYR A N 1
ATOM 1615 C CA . TYR A 1 200 ? 7.874 -8.397 -27.613 1.00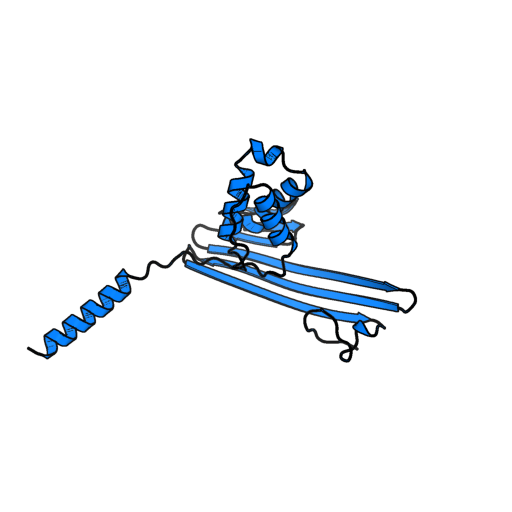 56.31 200 TYR A CA 1
ATOM 1616 C C . TYR A 1 200 ? 7.527 -7.549 -28.834 1.00 56.31 200 TYR A C 1
ATOM 1618 O O . TYR A 1 200 ? 7.237 -8.089 -29.903 1.00 56.31 200 TYR A O 1
ATOM 1626 N N . THR A 1 201 ? 7.546 -6.229 -28.678 1.00 53.22 201 THR A N 1
ATOM 1627 C CA . THR A 1 201 ? 7.347 -5.309 -29.800 1.00 53.22 201 THR A CA 1
ATOM 1628 C C . THR A 1 201 ? 8.692 -5.095 -30.496 1.00 53.22 201 THR A C 1
ATOM 1630 O O . THR A 1 201 ? 9.643 -4.634 -29.864 1.00 53.22 201 THR A O 1
ATOM 1633 N N . GLN A 1 202 ? 8.785 -5.508 -31.765 1.00 49.62 202 GLN A N 1
ATOM 1634 C CA . GLN A 1 202 ? 9.963 -5.296 -32.619 1.00 49.62 202 GLN A CA 1
ATOM 1635 C C . GLN A 1 202 ? 9.991 -3.882 -33.192 1.00 49.62 202 GLN A C 1
ATOM 1637 O O . GLN A 1 202 ? 8.898 -3.369 -33.524 1.00 49.62 202 GLN A O 1
#